Protein AF-A0A8S0YYH5-F1 (afdb_monomer_lite)

Organism: Arctia plantaginis (NCBI:txid874455)

Structure (mmCIF, N/CA/C/O backbone):
data_AF-A0A8S0YYH5-F1
#
_entry.id   AF-A0A8S0YYH5-F1
#
loop_
_atom_site.group_PDB
_atom_site.id
_atom_site.type_symbol
_atom_site.label_atom_id
_atom_site.label_alt_id
_atom_site.label_comp_id
_atom_site.label_asym_id
_atom_site.label_entity_id
_atom_site.label_seq_id
_atom_site.pdbx_PDB_ins_code
_atom_site.Cartn_x
_atom_site.Cartn_y
_atom_site.Cartn_z
_atom_site.occupancy
_atom_site.B_iso_or_equiv
_atom_site.auth_seq_id
_atom_site.auth_comp_id
_atom_site.auth_asym_id
_atom_site.auth_atom_id
_atom_site.pdbx_PDB_model_num
ATOM 1 N N . MET A 1 1 ? -6.885 -17.065 62.260 1.00 38.56 1 MET A N 1
ATOM 2 C CA . MET A 1 1 ? -7.965 -17.674 63.062 1.00 38.56 1 MET A CA 1
ATOM 3 C C . MET A 1 1 ? -7.821 -17.126 64.466 1.00 38.56 1 MET A C 1
ATOM 5 O O . MET A 1 1 ? -6.986 -17.616 65.209 1.00 38.56 1 MET A O 1
ATOM 9 N N . GLU A 1 2 ? -8.546 -16.057 64.780 1.00 39.44 2 GLU A N 1
ATOM 10 C CA . GLU A 1 2 ? -8.578 -15.464 66.120 1.00 39.44 2 GLU A CA 1
ATOM 11 C C . GLU A 1 2 ? -9.900 -15.850 66.781 1.00 39.44 2 GLU A C 1
ATOM 13 O O . GLU A 1 2 ? -10.981 -15.579 66.260 1.00 39.44 2 GLU A O 1
ATOM 18 N N . THR A 1 3 ? -9.795 -16.557 67.899 1.00 45.03 3 THR A N 1
ATOM 19 C CA . THR A 1 3 ? -10.898 -16.972 68.765 1.00 45.03 3 THR A CA 1
ATOM 20 C C . THR A 1 3 ? -11.178 -15.881 69.795 1.00 45.03 3 THR A C 1
ATOM 22 O O . THR A 1 3 ? -10.279 -15.509 70.546 1.00 45.03 3 THR A O 1
ATOM 25 N N . LEU A 1 4 ? -12.422 -15.396 69.858 1.00 51.66 4 LEU A N 1
ATOM 26 C CA . LEU A 1 4 ? -12.903 -14.498 70.915 1.00 51.66 4 LEU A CA 1
ATOM 27 C C . LEU A 1 4 ? -13.519 -15.292 72.085 1.00 51.66 4 LEU A C 1
ATOM 29 O O . LEU A 1 4 ? -14.101 -16.355 71.849 1.00 51.66 4 LEU A O 1
ATOM 33 N N . PRO A 1 5 ? -13.414 -14.789 73.331 1.00 54.00 5 PRO A N 1
ATOM 34 C CA . PRO A 1 5 ? -13.880 -15.485 74.523 1.00 54.00 5 PRO A CA 1
ATOM 35 C C . PRO A 1 5 ? -15.391 -15.339 74.726 1.00 54.00 5 PRO A C 1
ATOM 37 O O . PRO A 1 5 ? -16.004 -14.323 74.398 1.00 54.00 5 PRO A O 1
ATOM 40 N N . ASN A 1 6 ? -15.969 -16.391 75.297 1.00 46.59 6 ASN A N 1
ATOM 41 C CA . ASN A 1 6 ? -17.384 -16.551 75.576 1.00 46.59 6 ASN A CA 1
ATOM 42 C C . ASN A 1 6 ? -17.569 -16.570 77.098 1.00 46.59 6 ASN A C 1
ATOM 44 O O . ASN A 1 6 ? -17.271 -17.576 77.736 1.00 46.59 6 ASN A O 1
ATOM 48 N N . GLU A 1 7 ? -18.060 -15.476 77.672 1.00 48.50 7 GLU A N 1
ATOM 49 C CA . GLU A 1 7 ? -18.561 -15.446 79.045 1.00 48.50 7 GLU A CA 1
ATOM 50 C C . GLU A 1 7 ? -19.853 -14.632 79.092 1.00 48.50 7 GLU A C 1
ATOM 52 O O . GLU A 1 7 ? -19.871 -13.440 78.793 1.00 48.50 7 GLU A O 1
ATOM 57 N N . ASN A 1 8 ? -20.947 -15.289 79.478 1.00 44.09 8 ASN A N 1
ATOM 58 C CA . ASN A 1 8 ? -21.784 -14.795 80.566 1.00 44.09 8 ASN A CA 1
ATOM 59 C C . ASN A 1 8 ? -22.792 -15.861 80.997 1.00 44.09 8 ASN A C 1
ATOM 61 O O . ASN A 1 8 ? -23.693 -16.260 80.259 1.00 44.09 8 ASN A O 1
ATOM 65 N N . ALA A 1 9 ? -22.627 -16.293 82.243 1.00 48.34 9 ALA A N 1
ATOM 66 C CA . ALA A 1 9 ? -23.605 -17.049 82.995 1.00 48.34 9 ALA A CA 1
ATOM 67 C C . ALA A 1 9 ? -24.716 -16.119 83.507 1.00 48.34 9 ALA A C 1
ATOM 69 O O . ALA A 1 9 ? -24.452 -15.008 83.956 1.00 48.34 9 ALA A O 1
ATOM 70 N N . SER A 1 10 ? -25.958 -16.598 83.527 1.00 44.91 10 SER A N 1
ATOM 71 C CA . SER A 1 10 ? -26.892 -16.291 84.617 1.00 44.91 10 SER A CA 1
ATOM 72 C C . SER A 1 10 ? -28.056 -17.278 84.609 1.00 44.91 10 SER A C 1
ATOM 74 O O . SER A 1 10 ? -28.903 -17.313 83.720 1.00 44.91 10 SER A O 1
ATOM 76 N N . SER A 1 11 ? -28.076 -18.111 85.640 1.00 47.44 11 SER A N 1
ATOM 77 C CA . SER A 1 11 ? -29.257 -18.803 86.123 1.00 47.44 11 SER A CA 1
ATOM 78 C C . SER A 1 11 ? -30.086 -17.829 86.968 1.00 47.44 11 SER A C 1
ATOM 80 O O . SER A 1 11 ? -29.537 -17.065 87.757 1.00 47.44 11 SER A O 1
ATOM 82 N N . SER A 1 12 ? -31.414 -17.858 86.838 1.00 47.84 12 SER A N 1
ATOM 83 C CA . SER A 1 12 ? -32.332 -17.822 87.989 1.00 47.84 12 SER A CA 1
ATOM 84 C C . SER A 1 12 ? -33.811 -17.803 87.576 1.00 47.84 12 SER A C 1
ATOM 86 O O . SER A 1 12 ? -34.274 -16.989 86.788 1.00 47.84 12 SER A O 1
ATOM 88 N N . GLN A 1 13 ? -34.540 -18.716 88.220 1.00 45.22 13 GLN A N 1
ATOM 89 C CA . GLN A 1 13 ? -35.877 -18.541 88.791 1.00 45.22 13 GLN A CA 1
ATOM 90 C C . GLN A 1 13 ? -37.097 -18.374 87.865 1.00 45.22 13 GLN A C 1
ATOM 92 O O . GLN A 1 13 ? -37.507 -17.292 87.455 1.00 45.22 13 GLN A O 1
ATOM 97 N N . GLN A 1 14 ? -37.807 -19.501 87.733 1.00 52.72 14 GLN A N 1
ATOM 98 C CA . GLN A 1 14 ? -39.268 -19.565 87.653 1.00 52.72 14 GLN A CA 1
ATOM 99 C C . GLN A 1 14 ? -39.931 -18.637 88.683 1.00 52.72 14 GLN A C 1
ATOM 101 O O . GLN A 1 14 ? -39.682 -18.789 89.878 1.00 52.72 14 GLN A O 1
ATOM 106 N N . ARG A 1 15 ? -40.874 -17.788 88.245 1.00 42.62 15 ARG A N 1
ATOM 107 C CA . ARG A 1 15 ? -42.033 -17.353 89.049 1.00 42.62 15 ARG A CA 1
ATOM 108 C C . ARG A 1 15 ? -43.120 -16.702 88.179 1.00 42.62 15 ARG A C 1
ATOM 110 O O . ARG A 1 15 ? -42.857 -15.784 87.416 1.00 42.62 15 ARG A O 1
ATOM 117 N N . GLY A 1 16 ? -44.359 -17.171 88.357 1.00 46.53 16 GLY A N 1
ATOM 118 C CA . GLY A 1 16 ? -45.584 -16.379 88.185 1.00 46.53 16 GLY A CA 1
ATOM 119 C C . GLY A 1 16 ? -46.145 -16.194 86.770 1.00 46.53 16 GLY A C 1
ATOM 120 O O . GLY A 1 16 ? -46.007 -15.130 86.174 1.00 46.53 16 GLY A O 1
ATOM 121 N N . ARG A 1 17 ? -46.929 -17.165 86.273 1.00 42.75 17 ARG A N 1
ATOM 122 C CA . ARG A 1 17 ? -47.898 -16.930 85.183 1.00 42.75 17 ARG A CA 1
ATOM 123 C C . ARG A 1 17 ? -49.063 -16.077 85.704 1.00 42.75 17 ARG A C 1
ATOM 125 O O . ARG A 1 17 ? -50.103 -16.598 86.097 1.00 42.75 17 ARG A O 1
ATOM 132 N N . GLY A 1 18 ? -48.893 -14.758 85.700 1.00 49.81 18 GLY A N 1
ATOM 133 C CA . GLY A 1 18 ? -50.001 -13.819 85.866 1.00 49.81 18 GLY A CA 1
ATOM 134 C C . GLY A 1 18 ? -50.919 -13.874 84.643 1.00 49.81 18 GLY A C 1
ATOM 135 O O . GLY A 1 18 ? -50.475 -13.622 83.522 1.00 49.81 18 GLY A O 1
ATOM 136 N N . ARG A 1 19 ? -52.200 -14.211 84.847 1.00 52.28 19 ARG A N 1
ATOM 137 C CA . ARG A 1 19 ? -53.272 -14.077 83.845 1.00 52.28 19 ARG A CA 1
ATOM 138 C C . ARG A 1 19 ? -53.375 -12.603 83.432 1.00 52.28 19 ARG A C 1
ATOM 140 O O . ARG A 1 19 ? -54.079 -11.816 84.055 1.00 52.28 19 ARG A O 1
ATOM 147 N N . GLN A 1 20 ? -52.645 -12.214 82.391 1.00 55.72 20 GLN A N 1
ATOM 148 C CA . GLN A 1 20 ? -52.809 -10.906 81.770 1.00 55.72 20 GLN A CA 1
ATOM 149 C C . GLN A 1 20 ? -54.137 -10.879 81.009 1.00 55.72 20 GLN A C 1
ATOM 151 O O . GLN A 1 20 ? -54.412 -11.743 80.178 1.00 55.72 20 GLN A O 1
ATOM 156 N N . SER A 1 21 ? -54.960 -9.876 81.313 1.00 57.97 21 SER A N 1
ATOM 157 C CA . SER A 1 21 ? -56.214 -9.582 80.618 1.00 57.97 21 SER A CA 1
ATOM 158 C C . SER A 1 21 ? -56.014 -9.566 79.094 1.00 57.97 21 SER A C 1
ATOM 160 O O . SER A 1 21 ? -55.093 -8.916 78.585 1.00 57.97 21 SER A O 1
ATOM 162 N N . ARG A 1 22 ? -56.904 -10.265 78.369 1.00 59.06 22 ARG A N 1
ATOM 163 C CA . ARG A 1 22 ? -56.920 -10.388 76.896 1.00 59.06 22 ARG A CA 1
ATOM 164 C C . ARG A 1 22 ? -56.769 -9.032 76.189 1.00 59.06 22 ARG A C 1
ATOM 166 O O . ARG A 1 22 ? -56.076 -8.953 75.180 1.00 59.06 22 ARG A O 1
ATOM 173 N N . GLY A 1 23 ? -57.336 -7.958 76.747 1.00 64.81 23 GLY A N 1
ATOM 174 C CA . GLY A 1 23 ? -57.233 -6.607 76.181 1.00 64.81 23 GLY A CA 1
ATOM 175 C C . GLY A 1 23 ? -55.812 -6.028 76.216 1.00 64.81 23 GLY A C 1
ATOM 176 O O . GLY A 1 23 ? -55.368 -5.408 75.251 1.00 64.81 23 GLY A O 1
ATOM 177 N N . ARG A 1 24 ? -55.044 -6.302 77.279 1.00 58.59 24 ARG A N 1
ATOM 178 C CA . ARG A 1 24 ? -53.646 -5.850 77.400 1.00 58.59 24 ARG A CA 1
ATOM 179 C C . ARG A 1 24 ? -52.720 -6.608 76.451 1.00 58.59 24 ARG A C 1
ATOM 181 O O . ARG A 1 24 ? -51.818 -6.002 75.878 1.00 58.59 24 ARG A O 1
ATOM 188 N N . GLN A 1 25 ? -52.975 -7.901 76.239 1.00 61.09 25 GLN A N 1
ATOM 189 C CA . GLN A 1 25 ? -52.219 -8.707 75.277 1.00 61.09 25 GLN A CA 1
ATOM 190 C C . GLN A 1 25 ? -52.443 -8.238 73.836 1.00 61.09 25 GLN A C 1
ATOM 192 O O . GLN A 1 25 ? -51.477 -8.152 73.084 1.00 61.09 25 GLN A O 1
ATOM 197 N N . ILE A 1 26 ? -53.675 -7.882 73.456 1.00 65.44 26 ILE A N 1
ATOM 198 C CA . ILE A 1 26 ? -53.987 -7.378 72.107 1.00 65.44 26 ILE A CA 1
ATOM 199 C C . ILE A 1 26 ? -53.309 -6.025 71.859 1.00 65.44 26 ILE A C 1
ATOM 201 O O . ILE A 1 26 ? -52.654 -5.852 70.831 1.00 65.44 26 ILE A O 1
ATOM 205 N N . TYR A 1 27 ? -53.379 -5.100 72.822 1.00 68.00 27 TYR A N 1
ATOM 206 C CA . TYR A 1 27 ? -52.725 -3.792 72.708 1.00 68.00 27 TYR A CA 1
ATOM 207 C C . TYR A 1 27 ? -51.195 -3.911 72.607 1.00 68.00 27 TYR A C 1
ATOM 209 O O . TYR A 1 27 ? -50.560 -3.264 71.772 1.00 68.00 27 TYR A O 1
ATOM 217 N N . GLN A 1 28 ? -50.587 -4.795 73.406 1.00 65.50 28 GLN A N 1
ATOM 218 C CA . GLN A 1 28 ? -49.149 -5.062 73.327 1.00 65.50 28 GLN A CA 1
ATOM 219 C C . GLN A 1 28 ? -48.758 -5.741 72.008 1.00 65.50 28 GLN A C 1
ATOM 221 O O . GLN A 1 28 ? -47.745 -5.365 71.422 1.00 65.50 28 GLN A O 1
ATOM 226 N N . ARG A 1 29 ? -49.572 -6.671 71.484 1.00 64.19 29 ARG A N 1
ATOM 227 C CA . ARG A 1 29 ? -49.322 -7.302 70.176 1.00 64.19 29 ARG A CA 1
ATOM 228 C C . ARG A 1 29 ? -49.354 -6.278 69.045 1.00 64.19 29 ARG A C 1
ATOM 230 O O . ARG A 1 29 ? -48.414 -6.248 68.258 1.00 64.19 29 ARG A O 1
ATOM 237 N N . GLY A 1 30 ? -50.369 -5.409 69.026 1.00 67.56 30 GLY A N 1
ATOM 238 C CA . GLY A 1 30 ? -50.515 -4.338 68.036 1.00 67.56 30 GLY A CA 1
ATOM 239 C C . GLY A 1 30 ? -49.330 -3.369 68.034 1.00 67.56 30 GLY A C 1
ATOM 240 O O . GLY A 1 30 ? -48.773 -3.072 66.976 1.00 67.56 30 GLY A O 1
ATOM 241 N N . ARG A 1 31 ? -48.871 -2.959 69.224 1.00 68.56 31 ARG A N 1
ATOM 242 C CA . ARG A 1 31 ? -47.716 -2.061 69.395 1.00 68.56 31 ARG A CA 1
ATOM 243 C C . ARG A 1 31 ? -46.382 -2.704 68.996 1.00 68.56 31 ARG A C 1
ATOM 245 O O . ARG A 1 31 ? -45.504 -2.031 68.463 1.00 68.56 31 ARG A O 1
ATOM 252 N N . VAL A 1 32 ? -46.215 -4.006 69.231 1.00 66.81 32 VAL A N 1
ATOM 253 C CA . VAL A 1 32 ? -45.012 -4.744 68.807 1.00 66.81 32 VAL A CA 1
ATOM 254 C C . VAL A 1 32 ? -44.997 -4.942 67.289 1.00 66.81 32 VAL A C 1
ATOM 256 O O . VAL A 1 32 ? -43.937 -4.823 66.676 1.00 66.81 32 VAL A O 1
ATOM 259 N N . THR A 1 33 ? -46.148 -5.180 66.654 1.00 67.56 33 THR A N 1
ATOM 260 C CA . THR A 1 33 ? -46.234 -5.267 65.187 1.00 67.56 33 THR A CA 1
ATOM 261 C C . THR A 1 33 ? -45.978 -3.932 64.495 1.00 67.56 33 THR A C 1
ATOM 263 O O . THR A 1 33 ? -45.273 -3.913 63.487 1.00 67.56 33 THR A O 1
ATOM 266 N N . THR A 1 34 ? -46.468 -2.814 65.040 1.00 67.81 34 THR A N 1
ATOM 267 C CA . THR A 1 34 ? -46.157 -1.484 64.495 1.00 67.81 34 THR A CA 1
ATOM 268 C C . THR A 1 34 ? -44.690 -1.127 64.701 1.00 67.81 34 THR A C 1
ATOM 270 O O . THR A 1 34 ? -44.057 -0.709 63.738 1.00 67.81 34 THR A O 1
ATOM 273 N N . MET A 1 35 ? -44.099 -1.410 65.870 1.00 60.22 35 MET A N 1
ATOM 274 C CA . MET A 1 35 ? -42.654 -1.226 66.072 1.00 60.22 35 MET A CA 1
ATOM 275 C C . MET A 1 35 ? -41.793 -2.095 65.150 1.00 60.22 35 MET A C 1
ATOM 277 O O . MET A 1 35 ? -40.737 -1.645 64.724 1.00 60.22 35 MET A O 1
ATOM 281 N N . ARG A 1 36 ? -42.205 -3.331 64.831 1.00 63.34 36 ARG A N 1
ATOM 282 C CA . ARG A 1 36 ? -41.479 -4.178 63.867 1.00 63.34 36 ARG A CA 1
ATOM 283 C C . ARG A 1 36 ? -41.570 -3.645 62.441 1.00 63.34 36 ARG A C 1
ATOM 285 O O . ARG A 1 36 ? -40.598 -3.769 61.709 1.00 63.34 36 ARG A O 1
ATOM 292 N N . ARG A 1 37 ? -42.701 -3.050 62.051 1.00 69.31 37 ARG A N 1
ATOM 293 C CA . ARG A 1 37 ? -42.838 -2.410 60.736 1.00 69.31 37 ARG A CA 1
ATOM 294 C C . ARG A 1 37 ? -42.014 -1.134 60.636 1.00 69.31 37 ARG A C 1
ATOM 296 O O . ARG A 1 37 ? -41.304 -0.985 59.654 1.00 69.31 37 ARG A O 1
ATOM 303 N N . THR A 1 38 ? -42.059 -0.262 61.641 1.00 70.88 38 THR A N 1
ATOM 304 C CA . THR A 1 38 ? -41.303 0.999 61.607 1.00 70.88 38 THR A CA 1
ATOM 305 C C . THR A 1 38 ? -39.805 0.754 61.741 1.00 70.88 38 THR A C 1
ATOM 307 O O . THR A 1 38 ? -39.056 1.133 60.854 1.00 70.88 38 THR A O 1
ATOM 310 N N . LYS A 1 39 ? -39.362 -0.014 62.748 1.00 70.38 39 LYS A N 1
ATOM 311 C CA . LYS A 1 39 ? -37.935 -0.356 62.891 1.00 70.38 39 LYS A CA 1
ATOM 312 C C . LYS A 1 39 ? -37.418 -1.237 61.756 1.00 70.38 39 LYS A C 1
ATOM 314 O O . LYS A 1 39 ? -36.239 -1.173 61.437 1.00 70.38 39 LYS A O 1
ATOM 319 N N . GLY A 1 40 ? -38.275 -2.074 61.169 1.00 71.00 40 GLY A N 1
ATOM 320 C CA . GLY A 1 40 ? -37.937 -2.866 59.989 1.00 71.00 40 GLY A CA 1
ATOM 321 C C . GLY A 1 40 ? -37.760 -1.995 58.749 1.00 71.00 40 GLY A C 1
ATOM 322 O O . GLY A 1 40 ? -36.805 -2.204 58.012 1.00 71.00 40 GLY A O 1
ATOM 323 N N . ALA A 1 41 ? -38.625 -0.998 58.550 1.00 71.62 41 ALA A N 1
ATOM 324 C CA . ALA A 1 41 ? -38.492 -0.027 57.468 1.00 71.62 41 ALA A CA 1
ATOM 325 C C . ALA A 1 41 ? -37.228 0.828 57.633 1.00 71.62 41 ALA A C 1
ATOM 327 O O . ALA A 1 41 ? -36.462 0.941 56.684 1.00 71.62 41 ALA A O 1
ATOM 328 N N . ASP A 1 42 ? -36.951 1.321 58.843 1.00 76.69 42 ASP A N 1
ATOM 329 C CA . ASP A 1 42 ? -35.737 2.095 59.130 1.00 76.69 42 ASP A CA 1
ATOM 330 C C . ASP A 1 42 ? -34.474 1.245 58.923 1.00 76.69 42 ASP A C 1
ATOM 332 O O . ASP A 1 42 ? -33.511 1.681 58.298 1.00 76.69 42 ASP A O 1
ATOM 336 N N . ALA A 1 43 ? -34.485 -0.010 59.387 1.00 72.12 43 ALA A N 1
ATOM 337 C CA . ALA A 1 43 ? -33.375 -0.933 59.177 1.00 72.12 43 ALA A CA 1
ATOM 338 C C . ALA A 1 43 ? -33.180 -1.283 57.694 1.00 72.12 43 ALA A C 1
ATOM 340 O O . ALA A 1 43 ? -32.042 -1.409 57.250 1.00 72.12 43 ALA A O 1
ATOM 341 N N . MET A 1 44 ? -34.264 -1.423 56.924 1.00 70.31 44 MET A N 1
ATOM 342 C CA . MET A 1 44 ? -34.193 -1.654 55.480 1.00 70.31 44 MET A CA 1
ATOM 343 C C . MET A 1 44 ? -33.699 -0.419 54.727 1.00 70.31 44 MET A C 1
ATOM 345 O O . M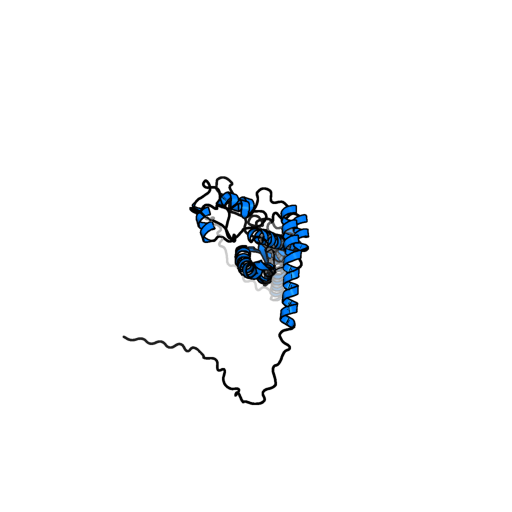ET A 1 44 ? -32.891 -0.581 53.822 1.00 70.31 44 MET A O 1
ATOM 349 N N . ALA A 1 45 ? -34.100 0.790 55.125 1.00 77.38 45 ALA A N 1
ATOM 350 C CA . ALA A 1 45 ? -33.588 2.032 54.551 1.00 77.38 45 ALA A CA 1
ATOM 351 C C . ALA A 1 45 ? -32.081 2.180 54.812 1.00 77.38 45 ALA A C 1
ATOM 353 O O . ALA A 1 45 ? -31.315 2.42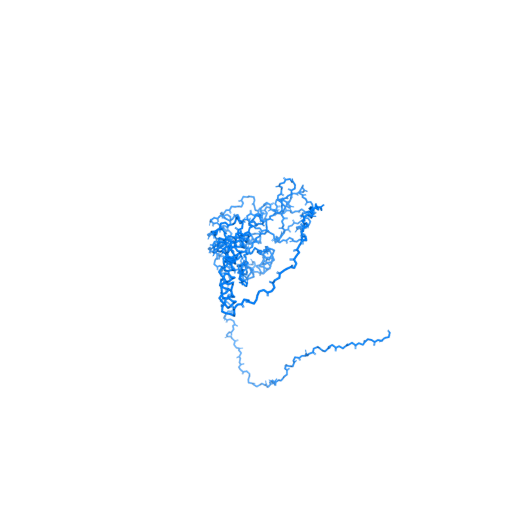9 53.889 1.00 77.38 45 ALA A O 1
ATOM 354 N N . ILE A 1 46 ? -31.629 1.907 56.042 1.00 80.31 46 ILE A N 1
ATOM 355 C CA . ILE A 1 46 ? -30.199 1.903 56.392 1.00 80.31 46 ILE A CA 1
ATOM 356 C C . ILE A 1 46 ? -29.435 0.817 55.617 1.00 80.31 46 ILE A C 1
ATOM 358 O O . ILE A 1 46 ? -28.293 1.030 55.212 1.00 80.31 46 ILE A O 1
ATOM 362 N N . LEU A 1 47 ? -30.036 -0.361 55.411 1.00 74.56 47 LEU A N 1
ATOM 363 C CA . LEU A 1 47 ? -29.420 -1.440 54.638 1.00 74.56 47 LEU A CA 1
ATOM 364 C C . LEU A 1 47 ? -29.321 -1.077 53.152 1.00 74.56 47 LEU A C 1
ATOM 366 O O . LEU A 1 47 ? -28.285 -1.328 52.546 1.00 74.56 47 LEU A O 1
ATOM 370 N N . GLN A 1 48 ? -30.366 -0.481 52.579 1.00 74.81 48 GLN A N 1
ATOM 371 C CA . GLN A 1 48 ? -30.373 0.008 51.200 1.00 74.81 48 GLN A CA 1
ATOM 372 C C . GLN A 1 48 ? -29.329 1.103 51.000 1.00 74.81 48 GLN A C 1
ATOM 374 O O . GLN A 1 48 ? -28.575 1.029 50.035 1.00 74.81 48 GLN A O 1
ATOM 379 N N . GLU A 1 49 ? -29.210 2.039 51.943 1.00 79.62 49 GLU A N 1
ATOM 380 C CA . GLU A 1 49 ? -28.189 3.085 51.904 1.00 79.62 49 GLU A CA 1
ATOM 381 C C . GLU A 1 49 ? -26.782 2.483 51.987 1.00 79.62 49 GLU A C 1
ATOM 383 O O . GLU A 1 49 ? -25.932 2.797 51.165 1.00 79.62 49 GLU A O 1
ATOM 388 N N . LYS A 1 50 ? -26.550 1.508 52.877 1.00 78.12 50 LYS A N 1
ATOM 389 C CA . LYS A 1 50 ? -25.271 0.778 52.947 1.00 78.12 50 LYS A CA 1
ATOM 390 C C . LYS A 1 50 ? -24.975 -0.060 51.708 1.00 78.12 50 LYS A C 1
ATOM 392 O O . LYS A 1 50 ? -23.810 -0.240 51.369 1.00 78.12 50 LYS A O 1
ATOM 397 N N . ILE A 1 51 ? -25.990 -0.633 51.062 1.00 73.69 51 ILE A N 1
ATOM 398 C CA . ILE A 1 51 ? -25.829 -1.363 49.799 1.00 73.69 51 ILE A CA 1
ATOM 399 C C . ILE A 1 51 ? -25.478 -0.377 48.683 1.00 73.69 51 ILE A C 1
ATOM 401 O O . ILE A 1 51 ? -24.584 -0.673 47.897 1.00 73.69 51 ILE A O 1
ATOM 405 N N . ARG A 1 52 ? -26.120 0.796 48.640 1.00 68.69 52 ARG A N 1
ATOM 406 C CA . ARG A 1 52 ? -25.805 1.868 47.690 1.00 68.69 52 ARG A CA 1
ATOM 407 C C . ARG A 1 52 ? -24.382 2.381 47.914 1.00 68.69 52 ARG A C 1
ATOM 409 O O . ARG A 1 52 ? -23.584 2.374 46.989 1.00 68.69 52 ARG A O 1
ATOM 416 N N . GLU A 1 53 ? -24.020 2.689 49.151 1.00 71.25 53 GLU A N 1
ATOM 417 C CA . GLU A 1 53 ? -22.675 3.119 49.531 1.00 71.25 53 GLU A CA 1
ATOM 418 C C . GLU A 1 53 ? -21.620 2.057 49.182 1.00 71.25 53 GLU A C 1
ATOM 420 O O . GLU A 1 53 ? -20.574 2.394 48.642 1.00 71.25 53 GLU A O 1
ATOM 425 N N . LYS A 1 54 ? -21.911 0.761 49.388 1.00 71.69 54 LYS A N 1
ATOM 426 C CA . LYS A 1 54 ? -20.995 -0.343 49.044 1.00 71.69 54 LYS A CA 1
ATOM 427 C C . LYS A 1 54 ? -20.920 -0.680 47.555 1.00 71.69 54 LYS A C 1
ATOM 429 O O . LYS A 1 54 ? -19.865 -1.122 47.109 1.00 71.69 54 LYS A O 1
ATOM 434 N N . MET A 1 55 ? -22.004 -0.519 46.797 1.00 59.53 55 MET A N 1
ATOM 435 C CA . MET A 1 55 ? -21.986 -0.715 45.342 1.00 59.53 55 MET A CA 1
ATOM 436 C C . MET A 1 55 ? -21.314 0.452 44.611 1.00 59.53 55 MET A C 1
ATOM 438 O O . MET A 1 55 ? -20.802 0.251 43.514 1.00 59.53 55 MET A O 1
ATOM 442 N N . TYR A 1 56 ? -21.263 1.634 45.232 1.00 57.06 56 TYR A N 1
ATOM 443 C CA . TYR A 1 56 ? -20.713 2.860 44.650 1.00 57.06 56 TYR A CA 1
ATOM 444 C C . TYR A 1 56 ? -19.565 3.457 45.484 1.00 57.06 56 TYR A C 1
ATOM 446 O O . TYR A 1 56 ? -19.414 4.676 45.559 1.00 57.06 56 TYR A O 1
ATOM 454 N N . VAL A 1 57 ? -18.718 2.622 46.103 1.00 49.56 57 VAL A N 1
ATOM 455 C CA . VAL A 1 57 ? -17.509 3.117 46.785 1.00 49.56 57 VAL A CA 1
ATOM 456 C C . VAL A 1 57 ? -16.542 3.678 45.739 1.00 49.56 57 VAL A C 1
ATOM 458 O O . VAL A 1 57 ? -15.847 2.931 45.054 1.00 49.56 57 VAL A O 1
ATOM 461 N N . GLY A 1 58 ? -16.480 5.006 45.636 1.00 53.41 58 GLY A N 1
ATOM 462 C CA . GLY A 1 58 ? -15.410 5.722 44.936 1.00 53.41 58 GLY A CA 1
ATOM 463 C C . GLY A 1 58 ? -15.632 6.031 43.453 1.00 53.41 58 GLY A C 1
ATOM 464 O O . GLY A 1 58 ? -14.714 6.539 42.817 1.00 53.41 58 GLY A O 1
ATOM 465 N N . SER A 1 59 ? -16.814 5.781 42.888 1.00 51.62 59 SER A N 1
ATOM 466 C CA . SER A 1 59 ? -17.169 6.285 41.553 1.00 51.62 59 SER A CA 1
ATOM 467 C C . SER A 1 59 ? -18.161 7.434 41.697 1.00 51.62 59 SER A C 1
ATOM 469 O O . SER A 1 59 ? -19.308 7.191 42.073 1.00 51.62 59 SER A O 1
ATOM 471 N N . ASN A 1 60 ? -17.728 8.666 41.407 1.00 69.50 60 ASN A N 1
ATOM 472 C CA . ASN A 1 60 ? -18.623 9.815 41.222 1.00 69.50 60 ASN A CA 1
ATOM 473 C C . ASN A 1 60 ? -19.824 9.383 40.361 1.00 69.50 60 ASN A C 1
ATOM 475 O O . ASN A 1 60 ? -19.626 8.703 39.357 1.00 69.50 60 ASN A O 1
ATOM 479 N N . GLU A 1 61 ? -21.057 9.756 40.715 1.00 60.03 61 GLU A N 1
ATOM 480 C CA . GLU A 1 61 ? -22.245 9.437 39.897 1.00 60.03 61 GLU A CA 1
ATOM 481 C C . GLU A 1 61 ? -22.086 9.953 38.455 1.00 60.03 61 GLU A C 1
ATOM 483 O O . GLU A 1 61 ? -22.467 9.263 37.511 1.00 60.03 61 GLU A O 1
ATOM 488 N N . GLU A 1 62 ? -21.419 11.098 38.270 1.00 60.59 62 GLU A N 1
ATOM 489 C CA . GLU A 1 62 ? -20.996 11.596 36.955 1.00 60.59 62 GLU A CA 1
ATOM 490 C C . GLU A 1 62 ? -19.998 10.667 36.256 1.00 60.59 62 GLU A C 1
ATOM 492 O O . GLU A 1 62 ? -20.103 10.471 35.053 1.00 60.59 62 GLU A O 1
ATOM 497 N N . ASP A 1 63 ? -19.070 10.041 36.979 1.00 62.59 63 ASP A N 1
ATOM 498 C CA . ASP A 1 63 ? -18.085 9.100 36.430 1.00 62.59 63 ASP A CA 1
ATOM 499 C C . ASP A 1 63 ? -18.740 7.746 36.088 1.00 62.59 63 ASP A C 1
ATOM 501 O O . ASP A 1 63 ? -18.401 7.107 35.097 1.00 62.59 63 ASP A O 1
ATOM 505 N N . ALA A 1 64 ? -19.757 7.328 36.848 1.00 60.34 64 ALA A N 1
ATOM 506 C CA . ALA A 1 64 ? -20.567 6.148 36.548 1.00 60.34 64 ALA A CA 1
ATOM 507 C C . ALA A 1 64 ? -21.494 6.368 35.338 1.00 60.34 64 ALA A C 1
ATOM 509 O O . ALA A 1 64 ? -21.597 5.489 34.481 1.00 60.34 64 ALA A O 1
ATOM 510 N N . LEU A 1 65 ? -22.119 7.546 35.224 1.00 57.91 65 LEU A N 1
ATOM 511 C CA . LEU A 1 65 ? -22.881 7.964 34.041 1.00 57.91 65 LEU A CA 1
ATOM 512 C C . LEU A 1 65 ? -21.974 8.193 32.827 1.00 57.91 65 LEU A C 1
ATOM 514 O O . LEU A 1 65 ? -22.370 7.861 31.714 1.00 57.91 65 LEU A O 1
ATOM 518 N N . SER A 1 66 ? -20.745 8.674 33.026 1.00 57.53 66 SER A N 1
ATOM 519 C CA . SER A 1 66 ? -19.716 8.759 31.982 1.00 57.53 66 SER A CA 1
ATOM 520 C C . SER A 1 66 ? -19.286 7.371 31.512 1.00 57.53 66 SER A C 1
ATOM 522 O O . SER A 1 66 ? -19.174 7.145 30.317 1.00 57.53 66 SER A O 1
ATOM 524 N N . ARG A 1 67 ? -19.147 6.393 32.414 1.00 58.25 67 ARG A N 1
ATOM 525 C CA . ARG A 1 67 ? -18.854 4.991 32.055 1.00 58.25 67 ARG A CA 1
ATOM 526 C C . ARG A 1 67 ? -20.032 4.281 31.379 1.00 58.25 67 ARG A C 1
ATOM 528 O O . ARG A 1 67 ? -19.817 3.441 30.508 1.00 58.25 67 ARG A O 1
ATOM 535 N N . LEU A 1 68 ? -21.270 4.605 31.757 1.00 51.06 68 LEU A N 1
ATOM 536 C CA . LEU A 1 68 ? -22.491 4.099 31.113 1.00 51.06 68 LEU A CA 1
ATOM 537 C C . LEU A 1 68 ? -22.734 4.747 29.743 1.00 51.06 68 LEU A C 1
ATOM 539 O O . LEU A 1 68 ? -23.113 4.054 28.801 1.00 51.06 68 LEU A O 1
ATOM 543 N N . SER A 1 69 ? -22.462 6.045 29.595 1.00 52.03 69 SER A N 1
ATOM 544 C CA . SER A 1 69 ? -22.496 6.719 28.293 1.00 52.03 69 SER A CA 1
ATOM 545 C C . SER A 1 69 ? -21.337 6.259 27.401 1.00 52.03 69 SER A C 1
ATOM 547 O O . SER A 1 69 ? -21.552 5.987 26.223 1.00 52.03 69 SER A O 1
ATOM 549 N N . GLU A 1 70 ? -20.150 5.996 27.962 1.00 52.09 70 GLU A N 1
ATOM 550 C CA . GLU A 1 70 ? -19.057 5.288 27.284 1.00 52.09 70 GLU A CA 1
ATOM 551 C C . GLU A 1 70 ? -19.452 3.864 26.859 1.00 52.09 70 GLU A C 1
ATOM 553 O O . GLU A 1 70 ? -18.975 3.386 25.829 1.00 52.09 70 GLU A O 1
ATOM 558 N N . GLN A 1 71 ? -20.327 3.173 27.598 1.00 50.56 71 GLN A N 1
ATOM 559 C CA . GLN A 1 71 ? -20.877 1.875 27.183 1.00 50.56 71 GLN A CA 1
ATOM 560 C C . GLN A 1 71 ? -21.899 1.989 26.041 1.00 50.56 71 GLN A C 1
ATOM 562 O O . GLN A 1 71 ? -22.047 1.022 25.296 1.00 50.56 71 GLN A O 1
ATOM 567 N N . GLN A 1 72 ? -22.550 3.144 25.863 1.00 48.84 72 GLN A N 1
ATOM 568 C CA . GLN A 1 72 ? -23.466 3.423 24.746 1.00 48.84 72 GLN A CA 1
ATOM 569 C C . GLN A 1 72 ? -22.776 4.001 23.500 1.00 48.84 72 GLN A C 1
ATOM 571 O O . GLN A 1 72 ? -23.405 4.119 22.448 1.00 48.84 72 GLN A O 1
ATOM 576 N N . THR A 1 73 ? -21.483 4.331 23.568 1.00 56.19 73 THR A N 1
ATOM 577 C CA . THR A 1 73 ? -20.726 4.721 22.372 1.00 56.19 73 THR A CA 1
ATOM 578 C C . THR A 1 73 ? -20.430 3.496 21.506 1.00 56.19 73 THR A C 1
ATOM 580 O O . THR A 1 73 ? -19.783 2.549 21.955 1.00 56.19 73 THR A O 1
ATOM 583 N N . LEU A 1 74 ? -20.913 3.511 20.256 1.00 59.09 74 LEU A N 1
ATOM 584 C CA . LEU A 1 74 ? -20.552 2.550 19.206 1.00 59.09 74 LEU A CA 1
ATOM 585 C C . LEU A 1 74 ? -19.048 2.261 19.274 1.00 59.09 74 LEU A C 1
ATOM 587 O O . LEU A 1 74 ? -18.227 3.149 19.041 1.00 59.09 74 LEU A O 1
ATOM 591 N N . LYS A 1 75 ? -18.671 1.028 19.625 1.00 68.00 75 LYS A N 1
ATOM 592 C CA . LYS A 1 75 ? -17.257 0.670 19.780 1.00 68.00 75 LYS A CA 1
ATOM 593 C C . LYS A 1 75 ? -16.633 0.524 18.397 1.00 68.00 75 LYS A C 1
ATOM 595 O O . LYS A 1 75 ? -16.989 -0.388 17.648 1.00 68.00 75 LYS A O 1
ATOM 600 N N . ALA A 1 76 ? -15.695 1.410 18.074 1.00 78.06 76 ALA A N 1
ATOM 601 C CA . ALA A 1 76 ? -14.857 1.276 16.892 1.00 78.06 76 ALA A CA 1
ATOM 602 C C . ALA A 1 76 ? -13.778 0.208 17.141 1.00 78.06 76 ALA A C 1
ATOM 604 O O . ALA A 1 76 ? -12.929 0.363 18.019 1.00 78.06 76 ALA A O 1
ATOM 605 N N . ILE A 1 77 ? -13.829 -0.882 16.379 1.00 83.44 77 ILE A N 1
ATOM 606 C CA . ILE A 1 77 ? -12.850 -1.970 16.367 1.00 83.44 77 ILE A CA 1
ATOM 607 C C . ILE A 1 77 ? -12.036 -1.848 15.087 1.00 83.44 77 ILE A C 1
ATOM 609 O O . ILE A 1 77 ? -12.585 -1.681 14.002 1.00 83.44 77 ILE A O 1
ATOM 613 N N . THR A 1 78 ? -10.719 -1.936 15.185 1.00 84.44 78 THR A N 1
ATOM 614 C CA . THR A 1 78 ? -9.850 -1.843 14.014 1.00 84.44 78 THR A CA 1
ATOM 615 C C . THR A 1 78 ? -9.742 -3.196 13.322 1.00 84.44 78 THR A C 1
ATOM 617 O O . THR A 1 78 ? -9.521 -4.227 13.955 1.00 84.44 78 THR A O 1
ATOM 620 N N . LEU A 1 79 ? -9.919 -3.201 12.003 1.00 85.94 79 LEU A N 1
ATOM 621 C CA . LEU A 1 79 ? -9.789 -4.384 11.164 1.00 85.94 79 LEU A CA 1
ATOM 622 C C . LEU A 1 79 ? -8.557 -4.226 10.279 1.00 85.94 79 LEU A C 1
ATOM 624 O O . LEU A 1 79 ? -8.486 -3.310 9.458 1.00 85.94 79 LEU A O 1
ATOM 628 N N . SER A 1 80 ? -7.573 -5.107 10.464 1.00 86.88 80 SER A N 1
ATOM 629 C CA . SER A 1 80 ? -6.347 -5.062 9.670 1.00 86.88 80 SER A CA 1
ATOM 630 C C . SER A 1 80 ? -6.656 -5.393 8.216 1.00 86.88 80 SER A C 1
ATOM 632 O O . SER A 1 80 ? -7.217 -6.448 7.925 1.00 86.88 80 SER A O 1
ATOM 634 N N . ILE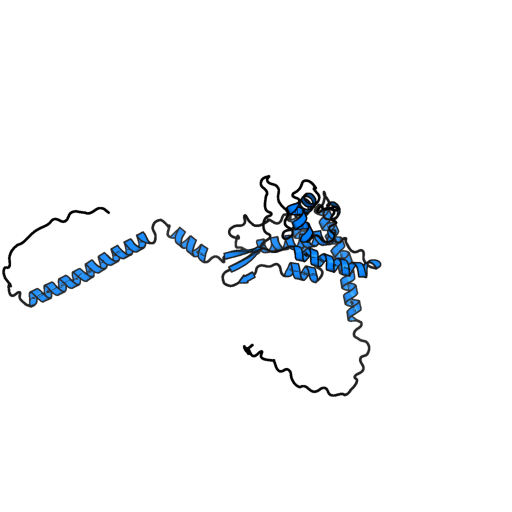 A 1 81 ? -6.234 -4.526 7.304 1.00 91.62 81 ILE A N 1
ATOM 635 C CA . ILE A 1 81 ? -6.272 -4.797 5.867 1.00 91.62 81 ILE A CA 1
ATOM 636 C C . ILE A 1 81 ? -4.877 -5.140 5.347 1.00 91.62 81 ILE A C 1
ATOM 638 O O . ILE A 1 81 ? -3.871 -4.825 5.982 1.00 91.62 81 ILE A O 1
ATOM 642 N N . THR A 1 82 ? -4.821 -5.768 4.173 1.00 91.69 82 THR A N 1
ATOM 643 C CA . THR A 1 82 ? -3.574 -6.029 3.451 1.00 91.69 82 THR A CA 1
ATOM 644 C C . THR A 1 82 ? -3.532 -5.254 2.141 1.00 91.69 82 THR A C 1
ATOM 646 O O . THR A 1 82 ? -4.545 -5.125 1.455 1.00 91.69 82 THR A O 1
ATOM 649 N N . THR A 1 83 ? -2.352 -4.768 1.758 1.00 91.44 83 THR A N 1
ATOM 650 C CA . THR A 1 83 ? -2.155 -4.049 0.490 1.00 91.44 83 THR A CA 1
ATOM 651 C C . THR A 1 83 ? -1.691 -4.949 -0.658 1.00 91.44 83 THR A C 1
ATOM 653 O O . THR A 1 83 ? -1.592 -4.491 -1.797 1.00 91.44 83 THR A O 1
ATOM 656 N N . ARG A 1 84 ? -1.504 -6.258 -0.412 1.00 92.44 84 ARG A N 1
ATOM 657 C CA . ARG A 1 84 ? -1.066 -7.240 -1.426 1.00 92.44 84 ARG A CA 1
ATOM 658 C C . ARG A 1 84 ? -1.981 -7.300 -2.651 1.00 92.44 84 ARG A C 1
ATOM 660 O O . ARG A 1 84 ? -1.497 -7.461 -3.770 1.00 92.44 84 ARG A O 1
ATOM 667 N N . GLY A 1 85 ? -3.291 -7.132 -2.449 1.00 91.06 85 GLY A N 1
ATOM 668 C CA . GLY A 1 85 ? -4.275 -7.154 -3.535 1.00 91.06 85 GLY A CA 1
ATOM 669 C C . GLY A 1 85 ? -4.019 -6.087 -4.603 1.00 91.06 85 GLY A C 1
ATOM 670 O O . GLY A 1 85 ? -4.222 -6.352 -5.785 1.00 91.06 85 GLY A O 1
ATOM 671 N N . ILE A 1 86 ? -3.498 -4.917 -4.213 1.00 93.50 86 ILE A N 1
ATOM 672 C CA . ILE A 1 86 ? -3.141 -3.848 -5.156 1.00 93.50 86 ILE A CA 1
ATOM 673 C C . ILE A 1 86 ? -2.039 -4.325 -6.105 1.00 93.50 86 ILE A C 1
ATOM 675 O O . ILE A 1 86 ? -2.185 -4.198 -7.319 1.00 93.50 86 ILE A O 1
ATOM 679 N N . GLY A 1 87 ? -0.980 -4.934 -5.564 1.00 92.19 87 GLY A N 1
ATOM 680 C CA . GLY A 1 87 ? 0.121 -5.498 -6.345 1.00 92.19 87 GLY A CA 1
ATOM 681 C C . GLY A 1 87 ? -0.342 -6.536 -7.364 1.00 92.19 87 GLY A C 1
ATOM 682 O O . GLY A 1 87 ? -0.013 -6.440 -8.546 1.00 92.19 87 GLY A O 1
ATOM 683 N N . PHE A 1 88 ? -1.183 -7.477 -6.925 1.00 91.12 88 PHE A N 1
ATOM 684 C CA . PHE A 1 88 ? -1.767 -8.490 -7.805 1.00 91.12 88 PHE A CA 1
ATOM 685 C C . PHE A 1 88 ? -2.620 -7.871 -8.922 1.00 91.12 88 PHE A C 1
ATOM 687 O O . PHE A 1 88 ? -2.464 -8.217 -10.094 1.00 91.12 88 PHE A O 1
ATOM 694 N N . GLY A 1 89 ? -3.482 -6.909 -8.576 1.00 89.50 89 GLY A N 1
ATOM 695 C CA . GLY A 1 89 ? -4.307 -6.204 -9.554 1.00 89.50 89 GLY A CA 1
ATOM 696 C C . GLY A 1 89 ? -3.474 -5.462 -10.603 1.00 89.50 89 GLY A C 1
ATOM 697 O O . GLY A 1 89 ? -3.854 -5.427 -11.770 1.00 89.50 89 GLY A O 1
ATOM 698 N N . ILE A 1 90 ? -2.309 -4.926 -10.229 1.00 90.88 90 ILE A N 1
ATOM 699 C CA . ILE A 1 90 ? -1.402 -4.261 -11.173 1.00 90.88 90 ILE A CA 1
ATOM 700 C C . ILE A 1 90 ? -0.717 -5.252 -12.089 1.00 90.88 90 ILE A C 1
ATOM 702 O O . ILE A 1 90 ? -0.663 -4.981 -13.279 1.00 90.88 90 ILE A O 1
ATOM 706 N N . CYS A 1 91 ? -0.236 -6.391 -11.586 1.00 89.50 91 CYS A N 1
ATOM 707 C CA . CYS A 1 91 ? 0.323 -7.430 -12.453 1.00 89.50 91 CYS A CA 1
ATOM 708 C C . CYS A 1 91 ? -0.678 -7.817 -13.550 1.00 89.50 91 CYS A C 1
ATOM 710 O O . CYS A 1 91 ? -0.320 -7.866 -14.726 1.00 89.50 91 CYS A O 1
ATOM 712 N N . HIS A 1 92 ? -1.946 -8.001 -13.175 1.00 87.12 92 HIS A N 1
ATOM 713 C CA . HIS A 1 92 ? -3.017 -8.291 -14.121 1.00 87.12 92 HIS A CA 1
ATOM 714 C C . HIS A 1 92 ? -3.254 -7.143 -15.119 1.00 87.12 92 HIS A C 1
ATOM 716 O O . HIS A 1 92 ? -3.296 -7.374 -16.326 1.00 87.12 92 HIS A O 1
ATOM 722 N N . LEU A 1 93 ? -3.345 -5.895 -14.645 1.00 86.00 93 LEU A N 1
ATOM 723 C CA . LEU A 1 93 ? -3.520 -4.729 -15.518 1.00 86.00 93 LEU A CA 1
ATOM 724 C C . LEU A 1 93 ? -2.341 -4.515 -16.464 1.00 86.00 93 LEU A C 1
ATOM 726 O O . LEU A 1 93 ? -2.553 -4.197 -17.630 1.00 86.00 93 LEU A O 1
ATOM 730 N N . THR A 1 94 ? -1.110 -4.678 -15.987 1.00 86.44 94 THR A N 1
ATOM 731 C CA . THR A 1 94 ? 0.099 -4.572 -16.804 1.00 86.44 94 THR A CA 1
ATOM 732 C C . THR A 1 94 ? 0.098 -5.640 -17.887 1.00 86.44 94 THR A C 1
ATOM 734 O O . THR A 1 94 ? 0.342 -5.300 -19.039 1.00 86.44 94 THR A O 1
ATOM 737 N N . PHE A 1 95 ? -0.242 -6.887 -17.552 1.00 86.00 95 PHE A N 1
ATOM 738 C CA . PHE A 1 95 ? -0.354 -7.968 -18.530 1.00 86.00 95 PHE A CA 1
ATOM 739 C C . PHE A 1 95 ? -1.356 -7.630 -19.641 1.00 86.00 95 PHE A C 1
ATOM 741 O O . PHE A 1 95 ? -0.997 -7.673 -20.814 1.00 86.00 95 PHE A O 1
ATOM 748 N N . ILE A 1 96 ? -2.567 -7.194 -19.274 1.00 82.62 96 ILE A N 1
ATOM 749 C CA . ILE A 1 96 ? -3.581 -6.757 -20.245 1.00 82.62 96 ILE A CA 1
ATOM 750 C C . ILE A 1 96 ? -3.065 -5.575 -21.070 1.00 82.62 96 ILE A C 1
ATOM 752 O O . ILE A 1 96 ? -3.222 -5.548 -22.283 1.00 82.62 96 ILE A O 1
ATOM 756 N N . SER A 1 97 ? -2.428 -4.594 -20.431 1.00 80.38 97 SER A N 1
ATOM 757 C CA . SER A 1 97 ? -1.974 -3.374 -21.104 1.00 80.38 97 SER A CA 1
ATOM 758 C C . SER A 1 97 ? -0.842 -3.634 -22.103 1.00 80.38 97 SER A C 1
ATOM 760 O O . SER A 1 97 ? -0.781 -2.963 -23.130 1.00 80.38 97 SER A O 1
ATOM 762 N N . ILE A 1 98 ? 0.036 -4.610 -21.839 1.00 81.12 98 ILE A N 1
ATOM 763 C CA . ILE A 1 98 ? 1.096 -5.024 -22.773 1.00 81.12 98 ILE A CA 1
ATOM 764 C C . ILE A 1 98 ? 0.491 -5.532 -24.088 1.00 81.12 98 ILE A C 1
ATOM 766 O O . ILE A 1 98 ? 1.025 -5.236 -25.157 1.00 81.12 98 ILE A O 1
ATOM 770 N N . SER A 1 99 ? -0.661 -6.204 -24.044 1.00 78.75 99 SER A N 1
ATOM 771 C CA . SER A 1 99 ? -1.374 -6.642 -25.251 1.00 78.75 99 SER A CA 1
ATOM 772 C C . SER A 1 99 ? -1.834 -5.482 -26.148 1.00 78.75 99 SER A C 1
ATOM 774 O O . SER A 1 99 ? -2.108 -5.707 -27.320 1.00 78.75 99 SER A O 1
ATOM 776 N N . TYR A 1 100 ? -1.868 -4.245 -25.636 1.00 71.62 100 TYR A N 1
ATOM 777 C CA . TYR A 1 100 ? -2.283 -3.039 -26.366 1.00 71.62 100 TYR A CA 1
ATOM 778 C C . TYR A 1 100 ? -1.143 -2.023 -26.579 1.00 71.62 100 TYR A C 1
ATOM 780 O O . TYR A 1 100 ? -1.395 -0.872 -26.949 1.00 71.62 100 TYR A O 1
ATOM 788 N N . HIS A 1 101 ? 0.114 -2.418 -26.335 1.00 68.12 101 HIS A N 1
ATOM 789 C CA . HIS A 1 101 ? 1.261 -1.499 -26.295 1.00 68.12 101 HIS A CA 1
ATOM 790 C C . HIS A 1 101 ? 1.550 -0.772 -27.620 1.00 68.12 101 HIS A C 1
ATOM 792 O O . HIS A 1 101 ? 2.152 0.300 -27.594 1.00 68.12 101 HIS A O 1
ATOM 798 N N . GLU A 1 102 ? 1.106 -1.312 -28.759 1.00 70.19 102 GLU A N 1
ATOM 799 C CA . GLU A 1 102 ? 1.307 -0.696 -30.078 1.00 70.19 102 GLU A CA 1
ATOM 800 C C . GLU A 1 102 ? 0.532 0.623 -30.234 1.00 70.19 102 GLU A C 1
ATOM 802 O O . GLU A 1 102 ? 0.974 1.523 -30.943 1.00 70.19 102 GLU A O 1
ATOM 807 N N . ASN A 1 103 ? -0.584 0.783 -29.511 1.00 68.50 103 ASN A N 1
ATOM 808 C CA . ASN A 1 103 ? -1.486 1.930 -29.658 1.00 68.50 103 ASN A CA 1
ATOM 809 C C . ASN A 1 103 ? -1.461 2.889 -28.462 1.00 68.50 103 ASN A C 1
ATOM 811 O O . ASN A 1 103 ? -1.918 4.030 -28.561 1.00 68.50 103 ASN A O 1
ATOM 815 N N . ILE A 1 104 ? -0.946 2.446 -27.310 1.00 68.44 104 ILE A N 1
ATOM 816 C CA . ILE A 1 104 ? -1.027 3.199 -26.058 1.00 68.44 104 ILE A CA 1
ATOM 817 C C . ILE A 1 104 ? 0.322 3.199 -25.363 1.00 68.44 104 ILE A C 1
ATOM 819 O O . ILE A 1 104 ? 0.908 2.162 -25.060 1.00 68.44 104 ILE A O 1
ATOM 823 N N . ARG A 1 105 ? 0.768 4.394 -24.972 1.00 72.75 105 ARG A N 1
ATOM 824 C CA . ARG A 1 105 ? 1.870 4.523 -24.023 1.00 72.75 105 ARG A CA 1
ATOM 825 C C . ARG A 1 105 ? 1.390 4.128 -22.626 1.00 72.75 105 ARG A C 1
ATOM 827 O O . ARG A 1 105 ? 0.869 4.967 -21.890 1.00 72.75 105 ARG A O 1
ATOM 834 N N . VAL A 1 106 ? 1.588 2.863 -22.276 1.00 76.06 106 VAL A N 1
ATOM 835 C CA . VAL A 1 106 ? 1.279 2.313 -20.953 1.00 76.06 106 VAL A CA 1
ATOM 836 C C . VAL A 1 106 ? 2.270 2.878 -19.920 1.00 76.06 106 VAL A C 1
ATOM 838 O O . VAL A 1 106 ? 3.482 2.852 -20.158 1.00 76.06 106 VAL A O 1
ATOM 841 N N . PRO A 1 107 ? 1.807 3.426 -18.779 1.00 83.25 107 PRO A N 1
ATOM 842 C CA . PRO A 1 107 ? 2.694 3.783 -17.675 1.00 83.25 107 PRO A CA 1
ATOM 843 C C . PRO A 1 107 ? 3.455 2.554 -17.162 1.00 83.25 107 PRO A C 1
ATOM 845 O O . PRO A 1 107 ? 2.954 1.435 -17.230 1.00 83.25 107 PRO A O 1
ATOM 848 N N . SER A 1 108 ? 4.648 2.742 -16.591 1.00 88.69 108 SER A N 1
ATOM 849 C CA . SER A 1 108 ? 5.356 1.606 -15.991 1.00 88.69 108 SER A CA 1
ATOM 850 C C . SER A 1 108 ? 4.536 0.988 -14.854 1.00 88.69 108 SER A C 1
ATOM 852 O O . SER A 1 108 ? 3.803 1.687 -14.144 1.00 88.69 108 SER A O 1
ATOM 854 N N . MET A 1 109 ? 4.684 -0.321 -14.640 1.00 91.69 109 MET A N 1
ATOM 855 C CA . MET A 1 109 ? 3.987 -1.022 -13.554 1.00 91.69 109 MET A CA 1
ATOM 856 C C . MET A 1 109 ? 4.273 -0.401 -12.180 1.00 91.69 109 MET A C 1
ATOM 858 O O . MET A 1 109 ? 3.366 -0.271 -11.363 1.00 91.69 109 MET A O 1
ATOM 862 N N . TYR A 1 110 ? 5.496 0.094 -11.959 1.00 93.62 110 TYR A N 1
ATOM 863 C CA . TYR A 1 110 ? 5.868 0.800 -10.732 1.00 93.62 110 TYR A CA 1
ATOM 864 C C . TYR A 1 110 ? 5.130 2.135 -10.575 1.00 93.62 110 TYR A C 1
ATOM 866 O O . TYR A 1 110 ? 4.717 2.487 -9.473 1.00 93.62 110 TYR A O 1
ATOM 874 N N . ALA A 1 111 ? 4.931 2.884 -11.666 1.00 90.56 111 ALA A N 1
ATOM 875 C CA . ALA A 1 111 ? 4.163 4.126 -11.625 1.00 90.56 111 ALA A CA 1
ATOM 876 C C . ALA A 1 111 ? 2.693 3.861 -11.278 1.00 90.56 111 ALA A C 1
ATOM 878 O O . ALA A 1 111 ? 2.149 4.533 -10.403 1.00 90.56 111 ALA A O 1
ATOM 879 N N . MET A 1 112 ? 2.083 2.845 -11.899 1.00 90.44 112 MET A N 1
ATOM 880 C CA . MET A 1 112 ? 0.722 2.414 -11.559 1.00 90.44 112 MET A CA 1
ATOM 881 C C . MET A 1 112 ? 0.624 1.958 -10.101 1.00 90.44 112 MET A C 1
ATOM 883 O O . MET A 1 112 ? -0.310 2.341 -9.400 1.00 90.44 112 MET A O 1
ATOM 887 N N . TYR A 1 113 ? 1.624 1.221 -9.609 1.00 93.88 113 TYR A N 1
ATOM 888 C CA . TYR A 1 113 ? 1.685 0.796 -8.212 1.00 93.88 113 TYR A CA 1
ATOM 889 C C . TYR A 1 113 ? 1.686 1.954 -7.229 1.00 93.88 113 TYR A C 1
ATOM 891 O O . TYR A 1 113 ? 0.867 1.978 -6.313 1.00 93.88 113 TYR A O 1
ATOM 899 N N . ARG A 1 114 ? 2.535 2.957 -7.457 1.00 92.75 114 ARG A N 1
ATOM 900 C CA . ARG A 1 114 ? 2.588 4.150 -6.606 1.00 92.75 114 ARG A CA 1
ATOM 901 C C . ARG A 1 114 ? 1.266 4.915 -6.612 1.00 92.75 114 ARG A C 1
ATOM 903 O O . ARG A 1 114 ? 0.792 5.303 -5.549 1.00 92.75 114 ARG A O 1
ATOM 910 N N . VAL A 1 115 ? 0.648 5.086 -7.782 1.00 90.44 115 VAL A N 1
ATOM 911 C CA . VAL A 1 115 ? -0.656 5.754 -7.912 1.00 90.44 115 VAL A CA 1
ATOM 912 C C . VAL A 1 115 ? -1.733 5.017 -7.116 1.00 90.44 115 VAL A C 1
ATOM 914 O O . VAL A 1 115 ? -2.417 5.636 -6.305 1.00 90.44 115 VAL A O 1
ATOM 917 N N . PHE A 1 116 ? -1.868 3.701 -7.286 1.00 92.38 116 PHE A N 1
ATOM 918 C CA . PHE A 1 116 ? -2.928 2.946 -6.615 1.00 92.38 116 PHE A CA 1
ATOM 919 C C . PHE A 1 116 ? -2.696 2.764 -5.115 1.00 92.38 116 PHE A C 1
ATOM 921 O O . PHE A 1 116 ? -3.666 2.769 -4.359 1.00 92.38 116 PHE A O 1
ATOM 928 N N . LEU A 1 117 ? -1.441 2.679 -4.663 1.00 93.44 117 LEU A N 1
ATOM 929 C CA . LEU A 1 117 ? -1.131 2.792 -3.238 1.00 93.44 117 LEU A CA 1
ATOM 930 C C . LEU A 1 117 ? -1.556 4.158 -2.690 1.00 93.44 117 LEU A C 1
ATOM 932 O O . LEU A 1 117 ? -2.169 4.208 -1.629 1.00 93.44 117 LEU A O 1
ATOM 936 N N . GLY A 1 118 ? -1.295 5.244 -3.423 1.00 91.44 118 GLY A N 1
ATOM 937 C CA . GLY A 1 118 ? -1.729 6.589 -3.042 1.00 91.44 118 GLY A CA 1
ATOM 938 C C . GLY A 1 118 ? -3.251 6.724 -2.949 1.00 91.44 118 GLY A C 1
ATOM 939 O O . GLY A 1 118 ? -3.750 7.293 -1.984 1.00 91.44 118 GLY A O 1
ATOM 940 N N . LEU A 1 119 ? -3.997 6.147 -3.898 1.00 91.69 119 LEU A N 1
ATOM 941 C CA . LEU A 1 119 ? -5.466 6.118 -3.860 1.00 91.69 119 LEU A CA 1
ATOM 942 C C . LEU A 1 119 ? -6.004 5.329 -2.662 1.00 91.69 119 LEU A C 1
ATOM 944 O O . LEU A 1 119 ? -6.936 5.780 -1.999 1.00 91.69 119 LEU A O 1
ATOM 948 N N . LEU A 1 120 ? -5.417 4.165 -2.367 1.00 92.81 120 LEU A N 1
ATOM 949 C CA . LEU A 1 120 ? -5.787 3.373 -1.195 1.00 92.81 120 LEU A CA 1
ATOM 950 C C . LEU A 1 120 ? -5.514 4.147 0.100 1.00 92.81 120 LEU A C 1
ATOM 952 O O . LEU A 1 120 ? -6.367 4.199 0.982 1.00 92.81 120 LEU A O 1
ATOM 956 N N . GLU A 1 121 ? -4.333 4.750 0.209 1.00 92.12 121 GLU A N 1
ATOM 957 C CA . GLU A 1 121 ? -3.915 5.488 1.397 1.00 92.12 121 GLU A CA 1
ATOM 958 C C . GLU A 1 121 ? -4.791 6.733 1.617 1.00 92.12 121 GLU A C 1
ATOM 960 O O . GLU A 1 121 ? -5.244 6.981 2.734 1.00 92.12 121 GLU A O 1
ATOM 965 N N . ALA A 1 122 ? -5.137 7.446 0.541 1.00 90.50 122 ALA A N 1
ATOM 966 C CA . ALA A 1 122 ? -6.089 8.551 0.582 1.00 90.50 122 ALA A CA 1
ATOM 967 C C . ALA A 1 122 ? -7.492 8.103 1.008 1.00 90.50 122 ALA A C 1
ATOM 969 O O . ALA A 1 122 ? -8.153 8.779 1.798 1.00 90.50 122 ALA A O 1
ATOM 970 N N . LYS A 1 123 ? -7.939 6.938 0.528 1.00 90.94 123 LYS A N 1
ATOM 971 C CA . LYS A 1 123 ? -9.225 6.374 0.931 1.00 90.94 123 LYS A CA 1
ATOM 972 C C . LYS A 1 123 ? -9.257 6.030 2.420 1.00 90.94 123 LYS A C 1
ATOM 974 O O . LYS A 1 123 ? -10.233 6.360 3.091 1.00 90.94 123 LYS A O 1
ATOM 979 N N . LEU A 1 124 ? -8.202 5.409 2.946 1.00 90.75 124 LEU A N 1
ATOM 980 C CA . LEU A 1 124 ? -8.091 5.116 4.378 1.00 90.75 124 LEU A CA 1
ATOM 981 C C . LEU A 1 124 ? -8.204 6.382 5.226 1.00 90.75 124 LEU A C 1
ATOM 983 O O . LEU A 1 124 ? -8.877 6.366 6.253 1.00 90.75 124 LEU A O 1
ATOM 987 N N . GLU A 1 125 ? -7.593 7.476 4.780 1.00 88.81 125 GLU A N 1
ATOM 988 C CA . GLU A 1 125 ? -7.659 8.747 5.493 1.00 88.81 125 GLU A CA 1
ATOM 989 C C . GLU A 1 125 ? -9.049 9.396 5.401 1.00 88.81 125 GLU A C 1
ATOM 991 O O . GLU A 1 125 ? -9.566 9.876 6.407 1.00 88.81 125 GLU A O 1
ATOM 996 N N . SER A 1 126 ? -9.720 9.317 4.244 1.00 87.62 126 SER A N 1
ATOM 997 C CA . SER A 1 126 ? -11.105 9.801 4.107 1.00 87.62 126 SER A CA 1
ATOM 998 C C . SER A 1 126 ? -12.085 9.069 5.033 1.00 87.62 126 SER A C 1
ATOM 1000 O O . SER A 1 126 ? -12.908 9.704 5.683 1.00 87.62 126 SER A O 1
ATOM 1002 N N . ILE A 1 127 ? -11.932 7.747 5.191 1.00 87.06 127 ILE A N 1
ATOM 1003 C CA . ILE A 1 127 ? -12.784 6.941 6.080 1.00 87.06 127 ILE A CA 1
ATOM 1004 C C . ILE A 1 127 ? -12.641 7.392 7.537 1.00 87.06 127 ILE A C 1
ATOM 1006 O O . ILE A 1 127 ? -13.621 7.384 8.279 1.00 87.06 127 ILE A O 1
ATOM 1010 N N . LYS A 1 128 ? -11.433 7.782 7.960 1.00 82.50 128 LYS A N 1
ATOM 1011 C CA . LYS A 1 128 ? -11.215 8.297 9.316 1.00 82.50 128 LYS A CA 1
ATOM 1012 C C . LYS A 1 128 ? -11.888 9.647 9.530 1.00 82.50 128 LYS A C 1
ATOM 1014 O O . LYS A 1 128 ? -12.430 9.862 10.606 1.00 82.50 128 LYS A O 1
ATOM 1019 N N . ALA A 1 129 ? -11.854 10.530 8.531 1.00 81.56 129 ALA A N 1
ATOM 1020 C CA . ALA A 1 129 ? -12.492 11.842 8.615 1.00 81.56 129 ALA A CA 1
ATOM 1021 C C . ALA A 1 129 ? -14.024 11.738 8.737 1.00 81.56 129 ALA A C 1
ATOM 1023 O O . ALA A 1 129 ? -14.637 12.533 9.446 1.00 81.56 129 ALA A O 1
ATOM 1024 N N . ASP A 1 130 ? -14.625 10.728 8.103 1.00 81.75 130 ASP A N 1
ATOM 1025 C CA . ASP A 1 130 ? -16.074 10.497 8.118 1.00 81.75 130 ASP A CA 1
ATOM 1026 C C . ASP A 1 130 ? -16.585 9.828 9.410 1.00 81.75 130 ASP A C 1
ATOM 1028 O O . ASP A 1 130 ? -17.796 9.749 9.640 1.00 81.75 130 ASP A O 1
ATOM 1032 N N . LEU A 1 131 ? -15.690 9.314 10.262 1.00 76.31 131 LEU A N 1
ATOM 1033 C CA . LEU A 1 131 ? -16.055 8.590 11.477 1.00 76.31 131 LEU A CA 1
ATOM 1034 C C . LEU A 1 131 ? -15.878 9.478 12.722 1.00 76.31 131 LEU A C 1
ATOM 1036 O O . LEU A 1 131 ? -14.749 9.765 13.114 1.00 76.31 131 LEU A O 1
ATOM 1040 N N . PRO A 1 132 ? -16.966 9.842 13.433 1.00 63.22 132 PRO A N 1
ATOM 1041 C CA . PRO A 1 132 ? -16.888 10.675 14.638 1.00 63.22 132 PRO A CA 1
ATOM 1042 C C . PRO A 1 132 ? -16.301 9.936 15.854 1.00 63.22 132 PRO A C 1
ATOM 1044 O O . PRO A 1 132 ? -16.117 10.530 16.915 1.00 63.22 132 PRO A O 1
ATOM 1047 N N . VAL A 1 133 ? -16.039 8.630 15.730 1.00 65.12 133 VAL A N 1
ATOM 1048 C CA . VAL A 1 133 ? -15.566 7.774 16.820 1.00 65.12 133 VAL A CA 1
ATOM 1049 C C . VAL A 1 133 ? -14.066 7.559 16.680 1.00 65.12 133 VAL A C 1
ATOM 1051 O O . VAL A 1 133 ? -13.610 6.872 15.765 1.00 65.12 133 VAL A O 1
ATOM 1054 N N . VAL A 1 134 ? -13.302 8.097 17.630 1.00 62.84 134 VAL A N 1
ATOM 1055 C CA . VAL A 1 134 ? -11.870 7.815 17.756 1.00 62.84 134 VAL A CA 1
ATOM 1056 C C . VAL A 1 134 ? -11.699 6.339 18.140 1.00 62.84 134 VAL A C 1
ATOM 1058 O O . VAL A 1 134 ? -12.212 5.926 19.187 1.00 62.84 134 VAL A O 1
ATOM 1061 N N . PRO A 1 135 ? -11.001 5.515 17.336 1.00 63.84 135 PRO A N 1
ATOM 1062 C CA . PRO A 1 135 ? -10.711 4.139 17.716 1.00 63.84 135 PRO A CA 1
ATOM 1063 C C . PRO A 1 135 ? -9.954 4.110 19.046 1.00 63.84 135 PRO A C 1
ATOM 1065 O O . PRO A 1 135 ? -8.973 4.831 19.224 1.00 63.84 135 PRO A O 1
ATOM 1068 N N . ARG A 1 136 ? -10.380 3.267 19.989 1.00 61.09 136 ARG A N 1
ATOM 1069 C CA . ARG A 1 136 ? -9.580 2.996 21.192 1.00 61.09 136 ARG A CA 1
ATOM 1070 C C . ARG A 1 136 ? -8.337 2.200 20.754 1.00 61.09 136 ARG A C 1
ATOM 1072 O O . ARG A 1 136 ? -8.474 1.291 19.941 1.00 61.09 136 ARG A O 1
ATOM 1079 N N . LEU A 1 137 ? -7.155 2.513 21.299 1.00 63.47 137 LEU A N 1
ATOM 1080 C CA . LEU A 1 137 ? -5.874 1.822 21.026 1.00 63.47 137 LEU A CA 1
ATOM 1081 C C . LEU A 1 137 ? -5.308 2.032 19.601 1.00 63.47 137 LEU A C 1
ATOM 1083 O O . LEU A 1 137 ? -5.054 1.083 18.859 1.00 63.47 137 LEU A O 1
ATOM 1087 N N . THR A 1 138 ? -5.062 3.286 19.215 1.00 68.44 138 THR A N 1
ATOM 1088 C CA . THR A 1 138 ? -4.461 3.638 17.911 1.00 68.44 138 THR A CA 1
ATOM 1089 C C . THR A 1 138 ? -2.956 3.370 17.804 1.00 68.44 138 THR A C 1
ATOM 1091 O O . THR A 1 138 ? -2.407 3.464 16.709 1.00 68.44 138 THR A O 1
ATOM 1094 N N . GLU A 1 139 ? -2.283 2.991 18.894 1.00 74.19 139 GLU A N 1
ATOM 1095 C CA . GLU A 1 139 ? -0.825 2.771 18.947 1.00 74.19 139 GLU A CA 1
ATOM 1096 C C . GLU A 1 139 ? -0.334 1.672 17.987 1.00 74.19 139 GLU A C 1
ATOM 1098 O O . GLU A 1 139 ? 0.800 1.697 17.510 1.00 74.19 139 GLU A O 1
ATOM 1103 N N . HIS A 1 140 ? -1.200 0.710 17.659 1.00 77.75 140 HIS A N 1
ATOM 1104 C CA . HIS A 1 140 ? -0.887 -0.396 16.749 1.00 77.75 140 HIS A CA 1
ATOM 1105 C C . HIS A 1 140 ? -1.243 -0.104 15.286 1.00 77.75 140 HIS A C 1
ATOM 1107 O O . HIS A 1 140 ? -1.145 -0.993 14.436 1.00 77.75 140 HIS A O 1
ATOM 1113 N N . ILE A 1 141 ? -1.678 1.119 14.977 1.00 80.69 141 ILE A N 1
ATOM 1114 C CA . ILE A 1 141 ? -2.135 1.513 13.646 1.00 80.69 141 ILE A CA 1
ATOM 1115 C C . ILE A 1 141 ? -1.093 2.407 12.994 1.00 80.69 141 ILE A C 1
ATOM 1117 O O . ILE A 1 141 ? -0.612 3.383 13.564 1.00 80.69 141 ILE A O 1
ATOM 1121 N N . LYS A 1 142 ? -0.777 2.092 11.744 1.00 82.31 142 LYS A N 1
ATOM 1122 C CA . LYS A 1 142 ? 0.055 2.927 10.894 1.00 82.31 142 LYS A CA 1
ATOM 1123 C C . LYS A 1 142 ? -0.741 4.154 10.462 1.00 82.31 142 LYS A C 1
ATOM 1125 O O . LYS A 1 142 ? -1.808 4.021 9.859 1.00 82.31 142 LYS A O 1
ATOM 1130 N N . GLN A 1 143 ? -0.226 5.344 10.759 1.00 80.19 143 GLN A N 1
ATOM 1131 C CA . GLN A 1 143 ? -0.810 6.571 10.229 1.00 80.19 143 GLN A CA 1
ATOM 1132 C C . GLN A 1 143 ? -0.404 6.730 8.756 1.00 80.19 143 GLN A C 1
ATOM 1134 O O . GLN A 1 143 ? 0.789 6.649 8.453 1.00 80.19 143 GLN A O 1
ATOM 1139 N N . PRO A 1 144 ? -1.372 6.919 7.844 1.00 79.69 144 PRO A N 1
ATOM 1140 C CA . PRO A 1 144 ? -1.134 7.393 6.492 1.00 79.69 144 PRO A CA 1
ATOM 1141 C C . PRO A 1 144 ? -0.197 8.599 6.494 1.00 79.69 144 PRO A C 1
ATOM 1143 O O . PRO A 1 144 ? -0.424 9.568 7.213 1.00 79.69 144 PRO A O 1
ATOM 1146 N N . GLY A 1 145 ? 0.853 8.553 5.681 1.00 79.88 145 GLY A N 1
ATOM 1147 C CA . GLY A 1 145 ? 1.769 9.680 5.479 1.00 79.88 145 GLY A CA 1
ATOM 1148 C C . GLY A 1 145 ? 1.313 10.583 4.335 1.00 79.88 145 GLY A C 1
ATOM 1149 O O . GLY A 1 145 ? 2.143 11.118 3.604 1.00 79.88 145 GLY A O 1
ATOM 1150 N N . VAL A 1 146 ? 0.001 10.670 4.116 1.00 78.12 146 VAL A N 1
ATOM 1151 C CA . VAL A 1 146 ? -0.599 11.337 2.961 1.00 78.12 146 VAL A CA 1
ATOM 1152 C C . VAL A 1 146 ? -0.731 12.820 3.271 1.00 78.12 146 VAL A C 1
ATOM 1154 O O . VAL A 1 146 ? -1.391 13.205 4.232 1.00 78.12 146 VAL A O 1
ATOM 1157 N N . THR A 1 147 ? -0.109 13.671 2.458 1.00 82.44 147 THR A N 1
ATOM 1158 C CA . THR A 1 147 ? -0.280 15.123 2.591 1.00 82.44 147 THR A CA 1
ATOM 1159 C C . THR A 1 147 ? -1.671 15.553 2.110 1.00 82.44 147 THR A C 1
ATOM 1161 O O . THR A 1 147 ? -2.315 14.861 1.319 1.00 82.44 147 THR A O 1
ATOM 1164 N N . SER A 1 148 ? -2.143 16.730 2.530 1.00 81.75 148 SER A N 1
ATOM 1165 C CA . SER A 1 148 ? -3.403 17.308 2.026 1.00 81.75 148 SER A CA 1
ATOM 1166 C C . SER A 1 148 ? -3.440 17.391 0.498 1.00 81.75 148 SER A C 1
ATOM 1168 O O . SER A 1 148 ? -4.474 17.152 -0.127 1.00 81.75 148 SER A O 1
ATOM 1170 N N . ASP A 1 149 ? -2.293 17.677 -0.113 1.00 80.69 149 ASP A N 1
ATOM 1171 C CA . ASP A 1 149 ? -2.163 17.770 -1.561 1.00 80.69 149 ASP A CA 1
ATOM 1172 C C . ASP A 1 149 ? -2.262 16.389 -2.217 1.00 80.69 149 ASP A C 1
ATOM 1174 O O . ASP A 1 149 ? -2.883 16.259 -3.272 1.00 80.69 149 ASP A O 1
ATOM 1178 N N . MET A 1 150 ? -1.708 15.341 -1.588 1.00 76.69 150 MET A N 1
ATOM 1179 C CA . MET A 1 150 ? -1.879 13.952 -2.038 1.00 76.69 150 MET A CA 1
ATOM 1180 C C . MET A 1 150 ? -3.344 13.533 -1.979 1.00 76.69 150 MET A C 1
ATOM 1182 O O . MET A 1 150 ? -3.823 12.907 -2.920 1.00 76.69 150 MET A O 1
ATOM 1186 N N . LEU A 1 151 ? -4.061 13.898 -0.911 1.00 80.19 151 LEU A N 1
ATOM 1187 C CA . LEU A 1 151 ? -5.495 13.626 -0.788 1.00 80.19 151 LEU A CA 1
ATOM 1188 C C . LEU A 1 151 ? -6.277 14.299 -1.913 1.00 80.19 151 LEU A C 1
ATOM 1190 O O . LEU A 1 151 ? -7.045 13.633 -2.603 1.00 80.19 151 LEU A O 1
ATOM 1194 N N . ARG A 1 152 ? -6.039 15.593 -2.154 1.00 82.50 152 ARG A N 1
ATOM 1195 C CA . ARG A 1 152 ? -6.701 16.338 -3.234 1.00 82.50 152 ARG A CA 1
ATOM 1196 C C . ARG A 1 152 ? -6.376 15.753 -4.612 1.00 82.50 152 ARG A C 1
ATOM 1198 O O . ARG A 1 152 ? -7.257 15.647 -5.460 1.00 82.50 152 ARG A O 1
ATOM 1205 N N . ALA A 1 153 ? -5.126 15.350 -4.832 1.00 81.06 153 ALA A N 1
ATOM 1206 C CA . ALA A 1 153 ? -4.691 14.696 -6.063 1.00 81.06 153 ALA A CA 1
ATOM 1207 C C . ALA A 1 153 ? -5.336 13.316 -6.256 1.00 81.06 153 ALA A C 1
ATOM 1209 O O . ALA A 1 153 ? -5.722 12.961 -7.362 1.00 81.06 153 ALA A O 1
ATOM 1210 N N . ALA A 1 154 ? -5.472 12.535 -5.187 1.00 79.81 154 ALA A N 1
ATOM 1211 C CA . ALA A 1 154 ? -6.149 11.247 -5.223 1.00 79.81 154 ALA A CA 1
ATOM 1212 C C . ALA A 1 154 ? -7.652 11.408 -5.500 1.00 79.81 154 ALA A C 1
ATOM 1214 O O . ALA A 1 154 ? -8.214 10.667 -6.300 1.00 79.81 154 ALA A O 1
ATOM 1215 N N . GLN A 1 155 ? -8.289 12.409 -4.888 1.00 79.00 155 GLN A N 1
ATOM 1216 C CA . GLN A 1 155 ? -9.707 12.728 -5.082 1.00 79.00 155 GLN A CA 1
ATOM 1217 C C . GLN A 1 155 ? -10.036 13.207 -6.502 1.00 79.00 155 GLN A C 1
ATOM 1219 O O . GLN A 1 155 ? -11.176 13.063 -6.936 1.00 79.00 155 GLN A O 1
ATOM 1224 N N . SER A 1 156 ? -9.068 13.754 -7.245 1.00 80.50 156 SER A N 1
ATOM 1225 C CA . SER A 1 156 ? -9.283 14.149 -8.644 1.00 80.50 156 SER A CA 1
ATOM 1226 C C . SER A 1 156 ? -9.272 12.966 -9.621 1.00 80.50 156 SER A C 1
ATOM 1228 O O . SER A 1 156 ? -9.620 13.132 -10.792 1.00 80.50 156 SER A O 1
ATOM 1230 N N . VAL A 1 157 ? -8.918 11.760 -9.161 1.00 81.00 157 VAL A N 1
ATOM 1231 C CA . VAL A 1 157 ? -8.969 10.545 -9.978 1.00 81.00 157 VAL A CA 1
ATOM 1232 C C . VAL A 1 157 ? -10.396 10.028 -10.057 1.00 81.00 157 VAL A C 1
ATOM 1234 O O . VAL A 1 157 ? -10.890 9.360 -9.154 1.00 81.00 157 VAL A O 1
ATOM 1237 N N . THR A 1 158 ? -11.054 10.300 -11.179 1.00 75.88 158 THR A N 1
ATOM 1238 C CA . THR A 1 158 ? -12.445 9.887 -11.416 1.00 75.88 158 THR A CA 1
ATOM 1239 C C . THR A 1 158 ? -12.571 8.488 -12.015 1.00 75.88 158 THR A C 1
ATOM 1241 O O . THR A 1 158 ? -13.620 7.860 -11.889 1.00 75.88 158 THR A O 1
ATOM 1244 N N . ILE A 1 159 ? -11.514 7.977 -12.657 1.00 78.75 159 ILE A N 1
ATOM 1245 C CA . ILE A 1 159 ? -11.530 6.681 -13.345 1.00 78.75 159 ILE A CA 1
ATOM 1246 C C . ILE A 1 159 ? -10.376 5.813 -12.854 1.00 78.75 159 ILE A C 1
ATOM 1248 O O . ILE A 1 159 ? -9.202 6.167 -12.958 1.00 78.75 159 ILE A O 1
ATOM 1252 N N . VAL A 1 160 ? -10.737 4.634 -12.353 1.00 84.69 160 VAL A N 1
ATOM 1253 C CA . VAL A 1 160 ? -9.821 3.585 -11.904 1.00 84.69 160 VAL A CA 1
ATOM 1254 C C . VAL A 1 160 ? -10.223 2.288 -12.612 1.00 84.69 160 VAL A C 1
ATOM 1256 O O . VAL A 1 160 ? -11.420 1.986 -12.644 1.00 84.69 160 VAL A O 1
ATOM 1259 N N . PRO A 1 161 ? -9.278 1.506 -13.167 1.00 84.12 161 PRO A N 1
ATOM 1260 C CA . PRO A 1 161 ? -9.600 0.241 -13.815 1.00 84.12 161 PRO A CA 1
ATOM 1261 C C . PRO A 1 161 ? -10.325 -0.715 -12.875 1.00 84.12 161 PRO A C 1
ATOM 1263 O O . PRO A 1 161 ? -9.996 -0.802 -11.690 1.00 84.12 161 PRO A O 1
ATOM 1266 N N . GLU A 1 162 ? -11.274 -1.468 -13.424 1.00 84.00 162 GLU A N 1
ATOM 1267 C CA . GLU A 1 162 ? -12.231 -2.263 -12.654 1.00 84.00 162 GLU A CA 1
ATOM 1268 C C . GLU A 1 162 ? -11.606 -3.174 -11.580 1.00 84.00 162 GLU A C 1
ATOM 1270 O O . GLU A 1 162 ? -12.080 -3.124 -10.442 1.00 84.00 162 GLU A O 1
ATOM 1275 N N . PRO A 1 163 ? -10.527 -3.944 -11.845 1.00 84.56 163 PRO A N 1
ATOM 1276 C CA . PRO A 1 163 ? -9.935 -4.815 -10.827 1.00 84.56 163 PRO A CA 1
ATOM 1277 C C . PRO A 1 163 ? -9.442 -4.040 -9.599 1.00 84.56 163 PRO A C 1
ATOM 1279 O O . PRO A 1 163 ? -9.690 -4.436 -8.463 1.00 84.56 163 PRO A O 1
ATOM 1282 N N . ILE A 1 164 ? -8.796 -2.893 -9.821 1.00 88.88 164 ILE A N 1
ATOM 1283 C CA . ILE A 1 164 ? -8.275 -2.046 -8.743 1.00 88.88 164 ILE A CA 1
ATOM 1284 C C . ILE A 1 164 ? -9.403 -1.264 -8.080 1.00 88.88 164 ILE A C 1
ATOM 1286 O O . ILE A 1 164 ? -9.443 -1.164 -6.855 1.00 88.88 164 ILE A O 1
ATOM 1290 N N . ARG A 1 165 ? -10.353 -0.761 -8.873 1.00 89.62 165 ARG A N 1
ATOM 1291 C CA . ARG A 1 165 ? -11.531 -0.048 -8.380 1.00 89.62 165 ARG A CA 1
ATOM 1292 C C . ARG A 1 165 ? -12.316 -0.915 -7.407 1.00 89.62 165 ARG A C 1
ATOM 1294 O O . ARG A 1 165 ? -12.681 -0.423 -6.349 1.00 89.62 165 ARG A O 1
ATOM 1301 N N . ARG A 1 166 ? -12.527 -2.200 -7.714 1.00 89.19 166 ARG A N 1
ATOM 1302 C CA . ARG A 1 166 ? -13.198 -3.154 -6.814 1.00 89.19 166 ARG A CA 1
ATOM 1303 C C . ARG A 1 166 ? -12.449 -3.328 -5.498 1.00 89.19 166 ARG A C 1
ATOM 1305 O O . ARG A 1 166 ? -13.0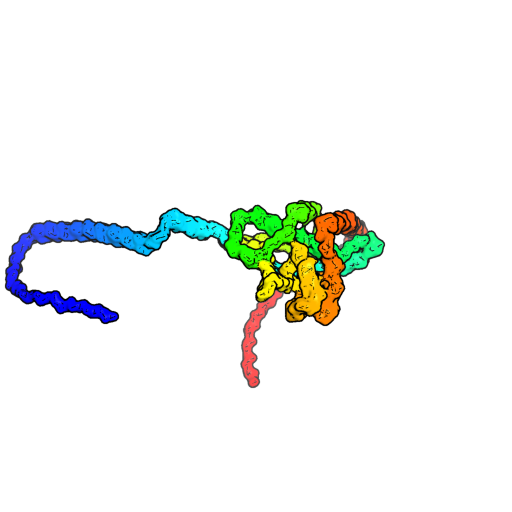77 -3.248 -4.448 1.00 89.19 166 ARG A O 1
ATOM 1312 N N . ILE A 1 167 ? -11.127 -3.507 -5.547 1.00 90.88 167 ILE A N 1
ATOM 1313 C CA . ILE A 1 167 ? -10.292 -3.673 -4.346 1.00 90.88 167 ILE A CA 1
ATOM 1314 C C . ILE A 1 167 ? -10.357 -2.421 -3.469 1.00 90.88 167 ILE A C 1
ATOM 1316 O O . ILE A 1 167 ? -10.658 -2.518 -2.283 1.00 90.88 167 ILE A O 1
ATOM 1320 N N . ILE A 1 168 ? -10.122 -1.241 -4.049 1.00 90.94 168 ILE A N 1
ATOM 1321 C CA . ILE A 1 168 ? -10.160 0.023 -3.310 1.00 90.94 168 ILE A CA 1
ATOM 1322 C C . ILE A 1 168 ? -11.578 0.279 -2.789 1.00 90.94 168 ILE A C 1
ATOM 1324 O O . ILE A 1 168 ? -11.741 0.629 -1.624 1.00 90.94 168 ILE A O 1
ATOM 1328 N N . ASN A 1 169 ? -12.619 0.059 -3.599 1.00 90.12 169 ASN A N 1
ATOM 1329 C CA . ASN A 1 169 ? -14.010 0.277 -3.197 1.00 90.12 169 ASN A CA 1
ATOM 1330 C C . ASN A 1 169 ? -14.468 -0.645 -2.068 1.00 90.12 169 ASN A C 1
ATOM 1332 O O . ASN A 1 169 ? -15.205 -0.177 -1.203 1.00 90.12 169 ASN A O 1
ATOM 1336 N N . ALA A 1 170 ? -13.972 -1.881 -2.023 1.00 90.12 170 ALA A N 1
ATOM 1337 C CA . ALA A 1 170 ? -14.254 -2.827 -0.949 1.00 90.12 170 ALA A CA 1
ATOM 1338 C C . ALA A 1 170 ? -13.670 -2.406 0.412 1.00 90.12 170 ALA A C 1
ATOM 1340 O O . ALA A 1 170 ? -14.154 -2.857 1.446 1.00 90.12 170 ALA A O 1
ATOM 1341 N N . VAL A 1 171 ? -12.657 -1.530 0.441 1.00 91.19 171 VAL A N 1
ATOM 1342 C CA . VAL A 1 171 ? -12.146 -0.965 1.698 1.00 91.19 171 VAL A CA 1
ATOM 1343 C C . VAL A 1 171 ? -13.139 0.069 2.218 1.00 91.19 171 VAL A C 1
ATOM 1345 O O . VAL A 1 171 ? -13.313 1.129 1.627 1.00 91.19 171 VAL A O 1
ATOM 1348 N N . GLY A 1 172 ? -13.791 -0.228 3.332 1.00 90.19 172 GLY A N 1
ATOM 1349 C CA . GLY A 1 172 ? -14.771 0.637 3.978 1.00 90.19 172 GLY A CA 1
ATOM 1350 C C . GLY A 1 172 ? -14.967 0.211 5.424 1.00 90.19 172 GLY A C 1
ATOM 1351 O O . GLY A 1 172 ? -14.440 -0.823 5.841 1.00 90.19 172 GLY A O 1
ATOM 1352 N N . TYR A 1 173 ? -15.705 1.004 6.198 1.00 89.81 173 TYR A N 1
ATOM 1353 C CA . TYR A 1 173 ? -16.124 0.551 7.518 1.00 89.81 173 TYR A CA 1
ATOM 1354 C C . TYR A 1 173 ? -17.285 -0.438 7.391 1.00 89.81 173 TYR A C 1
ATOM 1356 O O . TYR A 1 173 ? -18.150 -0.300 6.525 1.00 89.81 173 TYR A O 1
ATOM 1364 N N . VAL A 1 174 ? -17.318 -1.427 8.277 1.00 89.69 174 VAL A N 1
ATOM 1365 C CA . VAL A 1 174 ? -18.404 -2.408 8.356 1.00 89.69 174 VAL A CA 1
ATOM 1366 C C . VAL A 1 174 ? -19.141 -2.185 9.665 1.00 89.69 174 VAL A C 1
ATOM 1368 O O . VAL A 1 174 ? -18.530 -2.172 10.730 1.00 89.69 174 VAL A O 1
ATOM 1371 N N . LYS A 1 175 ? -20.457 -1.988 9.599 1.00 89.62 175 LYS A N 1
ATOM 1372 C CA . LYS A 1 175 ? -21.318 -1.976 10.785 1.00 89.62 175 LYS A CA 1
ATOM 1373 C C . LYS A 1 175 ? -21.872 -3.379 10.974 1.00 89.62 175 LYS A C 1
ATOM 1375 O O . LYS A 1 175 ? -22.498 -3.911 10.061 1.00 89.62 175 LYS A O 1
ATOM 1380 N N . TYR A 1 176 ? -21.613 -3.973 12.129 1.00 88.69 176 TYR A N 1
ATOM 1381 C CA . TYR A 1 176 ? -22.135 -5.287 12.481 1.00 88.69 176 TYR A CA 1
ATOM 1382 C C . TYR A 1 176 ? -22.482 -5.286 13.968 1.00 88.69 176 TYR A C 1
ATOM 1384 O O . TYR A 1 176 ? -21.619 -4.988 14.796 1.00 88.69 176 TYR A O 1
ATOM 1392 N N . GLU A 1 177 ? -23.747 -5.580 14.287 1.00 88.38 177 GLU A N 1
ATOM 1393 C CA . GLU A 1 177 ? -24.326 -5.371 15.624 1.00 88.38 177 GLU A CA 1
ATOM 1394 C C . GLU A 1 177 ? -24.094 -3.916 16.098 1.00 88.38 177 GLU A C 1
ATOM 1396 O O . GLU A 1 177 ? -24.187 -2.978 15.304 1.00 88.38 177 GLU A O 1
ATOM 1401 N N . ASP A 1 178 ? -23.734 -3.721 17.367 1.00 84.69 178 ASP A N 1
ATOM 1402 C CA . ASP A 1 178 ? -23.430 -2.417 17.971 1.00 84.69 178 ASP A CA 1
ATOM 1403 C C . ASP A 1 178 ? -21.948 -2.011 17.811 1.00 84.69 178 ASP A C 1
ATOM 1405 O O . ASP A 1 178 ? -21.387 -1.261 18.619 1.00 84.69 178 ASP A O 1
ATOM 1409 N N . LYS A 1 179 ? -21.266 -2.549 16.790 1.00 84.88 179 LYS A N 1
ATOM 1410 C CA . LYS A 1 179 ? -19.832 -2.337 16.549 1.00 84.88 179 LYS A CA 1
ATOM 1411 C C . LYS A 1 179 ? -19.581 -1.770 15.159 1.00 84.88 179 LYS A C 1
ATOM 1413 O O . LYS A 1 179 ? -20.210 -2.151 14.170 1.00 84.88 179 LYS A O 1
ATOM 1418 N N . ILE A 1 180 ? -18.600 -0.875 15.091 1.00 87.69 180 ILE A N 1
ATOM 1419 C CA . ILE A 1 180 ? -18.086 -0.332 13.834 1.00 87.69 180 ILE A CA 1
ATOM 1420 C C . ILE A 1 180 ? -16.692 -0.904 13.625 1.00 87.69 180 ILE A C 1
ATOM 1422 O O . ILE A 1 180 ? -15.798 -0.671 14.429 1.00 87.69 180 ILE A O 1
ATOM 1426 N N . TYR A 1 181 ? -16.492 -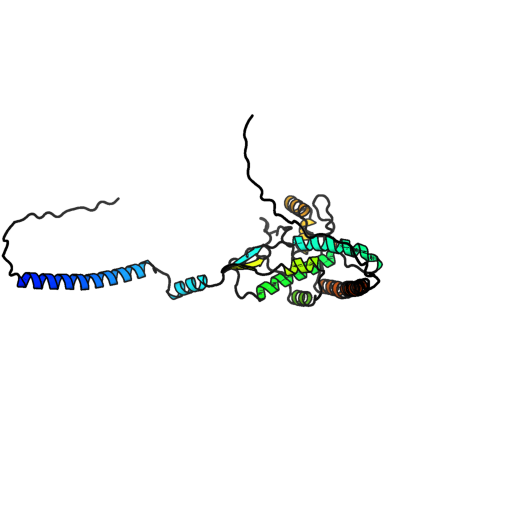1.629 12.536 1.00 88.44 181 TYR A N 1
ATOM 1427 C CA . TYR A 1 181 ? -15.191 -2.141 12.135 1.00 88.44 181 TYR A CA 1
ATOM 1428 C C . TYR A 1 181 ? -14.555 -1.158 11.163 1.00 88.44 181 TYR A C 1
ATOM 1430 O O . TYR A 1 181 ? -15.082 -0.937 10.076 1.00 88.44 181 TYR A O 1
ATOM 1438 N N . VAL A 1 182 ? -13.441 -0.551 11.559 1.00 90.19 182 VAL A N 1
ATOM 1439 C CA . VAL A 1 182 ? -12.744 0.478 10.783 1.00 90.19 182 VAL A CA 1
ATOM 1440 C C . VAL A 1 182 ? -11.497 -0.137 10.152 1.00 90.19 182 VAL A C 1
ATOM 1442 O O . VAL A 1 182 ? -10.680 -0.706 10.882 1.00 90.19 182 VAL A O 1
ATOM 1445 N N . PRO A 1 183 ? -11.312 -0.043 8.825 1.00 91.50 183 PRO A N 1
ATOM 1446 C CA . PRO A 1 183 ? -10.134 -0.591 8.175 1.00 91.50 183 PRO A CA 1
ATOM 1447 C C . PRO A 1 183 ? -8.888 0.183 8.606 1.00 91.50 183 PRO A C 1
ATOM 1449 O O . PRO A 1 183 ? -8.865 1.413 8.615 1.00 91.50 183 PRO A O 1
ATOM 1452 N N . ALA A 1 184 ? -7.835 -0.548 8.948 1.00 90.00 184 ALA A N 1
ATOM 1453 C CA . ALA A 1 184 ? -6.571 0.012 9.393 1.00 90.00 184 ALA A CA 1
ATOM 1454 C C . ALA A 1 184 ? -5.403 -0.822 8.861 1.00 90.00 184 ALA A C 1
ATOM 1456 O O . ALA A 1 184 ? -5.519 -2.031 8.666 1.00 90.00 184 ALA A O 1
ATOM 1457 N N . VAL A 1 185 ? -4.254 -0.184 8.648 1.00 90.44 185 VAL A N 1
ATOM 1458 C CA . VAL A 1 185 ? -3.001 -0.894 8.366 1.00 90.44 185 VAL A CA 1
ATOM 1459 C C . VAL A 1 185 ? -2.237 -1.029 9.673 1.00 90.44 185 VAL A C 1
ATOM 1461 O O . VAL A 1 185 ? -2.070 -0.046 10.395 1.00 90.44 185 VAL A O 1
ATOM 1464 N N . ALA A 1 186 ? -1.783 -2.237 9.997 1.00 88.94 186 ALA A N 1
ATOM 1465 C CA . ALA A 1 186 ? -1.037 -2.459 11.229 1.00 88.94 186 ALA A CA 1
ATOM 1466 C C . ALA A 1 186 ? 0.321 -1.730 11.195 1.00 88.94 186 ALA A C 1
ATOM 1468 O O . ALA A 1 186 ? 0.987 -1.678 10.156 1.00 88.94 186 ALA A O 1
ATOM 1469 N N . SER A 1 187 ? 0.746 -1.180 12.333 1.00 88.56 187 SER A N 1
ATOM 1470 C CA . SER A 1 187 ? 2.042 -0.510 12.477 1.00 88.56 187 SER A CA 1
ATOM 1471 C C . SER A 1 187 ? 3.190 -1.469 12.180 1.00 88.56 187 SER A C 1
ATOM 1473 O O . SER A 1 187 ? 3.103 -2.667 12.446 1.00 88.56 187 SER A O 1
ATOM 1475 N N . ASP A 1 188 ? 4.266 -0.984 11.574 1.00 89.44 188 ASP A N 1
ATOM 1476 C CA . ASP A 1 188 ? 5.403 -1.853 11.290 1.00 89.44 188 ASP A CA 1
ATOM 1477 C C . ASP A 1 188 ? 6.167 -2.165 12.590 1.00 89.44 188 ASP A C 1
ATOM 1479 O O . ASP A 1 188 ? 6.388 -1.258 13.398 1.00 89.44 188 ASP A O 1
ATOM 1483 N N . PRO A 1 189 ? 6.565 -3.429 12.826 1.00 91.75 189 PRO A N 1
ATOM 1484 C CA . PRO A 1 189 ? 7.327 -3.780 14.012 1.00 91.75 189 PRO A CA 1
ATOM 1485 C C . PRO A 1 189 ? 8.685 -3.079 13.996 1.00 91.75 189 PRO A C 1
ATOM 1487 O O . PRO A 1 189 ? 9.304 -2.907 12.946 1.00 91.75 189 PRO A O 1
ATOM 1490 N N . ILE A 1 190 ? 9.151 -2.696 15.179 1.00 91.81 190 ILE A N 1
ATOM 1491 C CA . ILE A 1 190 ? 10.451 -2.062 15.380 1.00 91.81 190 ILE A CA 1
ATOM 1492 C C . ILE A 1 190 ? 11.370 -3.097 16.025 1.00 91.81 190 ILE A C 1
ATOM 1494 O O . ILE A 1 190 ? 10.975 -3.779 16.972 1.00 91.81 190 ILE A O 1
ATOM 1498 N N . ASP A 1 191 ? 12.574 -3.258 15.484 1.00 90.44 191 ASP A N 1
ATOM 1499 C CA . ASP A 1 191 ? 13.572 -4.149 16.064 1.00 90.44 191 ASP A CA 1
ATOM 1500 C C . ASP A 1 191 ? 14.223 -3.554 17.329 1.00 90.44 191 ASP A C 1
ATOM 1502 O O . ASP A 1 191 ? 13.946 -2.429 17.748 1.00 90.44 191 ASP A O 1
ATOM 1506 N N . ARG A 1 192 ? 15.129 -4.315 17.955 1.00 89.75 192 ARG A N 1
ATOM 1507 C CA . ARG A 1 192 ? 15.853 -3.874 19.163 1.00 89.75 192 ARG A CA 1
ATOM 1508 C C . ARG A 1 192 ? 16.733 -2.637 18.935 1.00 89.75 192 ARG A C 1
ATOM 1510 O O . ARG A 1 192 ? 17.147 -2.014 19.906 1.00 89.75 192 ARG A O 1
ATOM 1517 N N . HIS A 1 193 ? 17.031 -2.301 17.683 1.00 89.31 193 HIS A N 1
ATOM 1518 C CA . HIS A 1 193 ? 17.874 -1.179 17.283 1.00 89.31 193 HIS A CA 1
ATOM 1519 C C . HIS A 1 193 ? 17.053 0.035 16.821 1.00 89.31 193 HIS A C 1
ATOM 1521 O O . HIS A 1 193 ? 17.626 1.011 16.342 1.00 89.31 193 HIS A O 1
ATOM 1527 N N . GLY A 1 194 ? 15.722 -0.001 16.953 1.00 87.88 194 GLY A N 1
ATOM 1528 C CA . GLY A 1 194 ? 14.858 1.091 16.506 1.00 87.88 194 GLY A CA 1
ATOM 1529 C C . GLY A 1 194 ? 14.596 1.094 14.995 1.00 87.88 194 GLY A C 1
ATOM 1530 O O . GLY A 1 194 ? 14.015 2.045 14.466 1.00 87.88 194 GLY A O 1
ATOM 1531 N N . VAL A 1 195 ? 15.005 0.051 14.270 1.00 89.94 195 VAL A N 1
ATOM 1532 C CA . VAL A 1 195 ? 14.799 -0.059 12.827 1.00 89.94 195 VAL A CA 1
ATOM 1533 C C . VAL A 1 195 ? 13.425 -0.663 12.564 1.00 89.94 195 VAL A C 1
ATOM 1535 O O . VAL A 1 195 ? 13.083 -1.738 13.053 1.00 89.94 195 VAL A O 1
ATOM 1538 N N . ILE A 1 196 ? 12.624 0.029 11.754 1.00 90.62 196 ILE A N 1
ATOM 1539 C CA . ILE A 1 196 ? 11.354 -0.504 11.267 1.00 90.62 196 ILE A CA 1
ATOM 1540 C C . ILE A 1 196 ? 11.614 -1.701 10.351 1.00 90.62 196 ILE A C 1
ATOM 1542 O O . ILE A 1 196 ? 12.333 -1.588 9.356 1.00 90.62 196 ILE A O 1
ATOM 1546 N N . ILE A 1 197 ? 10.970 -2.819 10.670 1.00 94.81 197 ILE A N 1
ATOM 1547 C CA . ILE A 1 197 ? 10.973 -4.052 9.894 1.00 94.81 197 ILE A CA 1
ATOM 1548 C C . ILE A 1 197 ? 9.791 -4.009 8.913 1.00 94.81 197 ILE A C 1
ATOM 1550 O O . ILE A 1 197 ? 8.637 -4.039 9.352 1.00 94.81 197 ILE A O 1
ATOM 1554 N N . PRO A 1 198 ? 10.036 -3.973 7.593 1.00 94.75 198 PRO A N 1
ATOM 1555 C CA . PRO A 1 198 ? 8.958 -3.955 6.617 1.00 94.75 198 PRO A CA 1
ATOM 1556 C C . PRO A 1 198 ? 8.175 -5.271 6.619 1.00 94.75 198 PRO A C 1
ATOM 1558 O O . PRO A 1 198 ? 8.744 -6.361 6.722 1.00 94.75 198 PRO A O 1
ATOM 1561 N N . ARG A 1 199 ? 6.854 -5.166 6.448 1.00 94.50 199 ARG A N 1
ATOM 1562 C CA . ARG A 1 199 ? 5.949 -6.308 6.290 1.00 94.50 199 ARG A CA 1
ATOM 1563 C C . ARG A 1 199 ? 5.320 -6.321 4.895 1.00 94.50 199 ARG A C 1
ATOM 1565 O O . ARG A 1 199 ? 4.828 -5.276 4.462 1.00 94.50 199 ARG A O 1
ATOM 1572 N N . PRO A 1 200 ? 5.296 -7.471 4.195 1.00 94.75 200 PRO A N 1
ATOM 1573 C CA . PRO A 1 200 ? 4.721 -7.557 2.852 1.00 94.75 200 PRO A CA 1
ATOM 1574 C C . PRO A 1 200 ? 3.217 -7.255 2.833 1.00 94.75 200 PRO A C 1
ATOM 1576 O O . PRO A 1 200 ? 2.665 -6.896 1.800 1.00 94.75 200 PRO A O 1
ATOM 1579 N N . GLU A 1 201 ? 2.528 -7.365 3.967 1.00 93.75 201 GLU A N 1
ATOM 1580 C CA . GLU A 1 201 ? 1.098 -7.101 4.059 1.00 93.75 201 GLU A CA 1
ATOM 1581 C C . GLU A 1 201 ? 0.758 -5.599 4.174 1.00 93.75 201 GLU A C 1
ATOM 1583 O O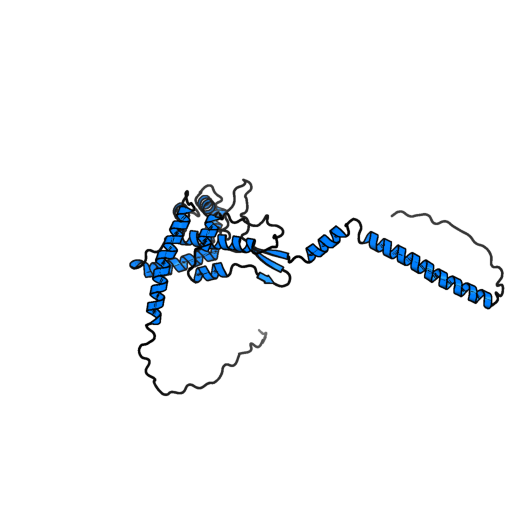 . GLU A 1 201 ? -0.375 -5.230 3.864 1.00 93.75 201 GLU A O 1
ATOM 1588 N N . ASN A 1 202 ? 1.720 -4.743 4.563 1.00 92.31 202 ASN A N 1
ATOM 1589 C CA . ASN A 1 202 ? 1.482 -3.376 5.065 1.00 92.31 202 ASN A CA 1
ATOM 1590 C C . ASN A 1 202 ? 2.190 -2.272 4.255 1.00 92.31 202 ASN A C 1
ATOM 1592 O O . ASN A 1 202 ? 2.598 -1.235 4.800 1.00 92.31 202 ASN A O 1
ATOM 1596 N N . ILE A 1 203 ? 2.364 -2.476 2.950 1.00 94.19 203 ILE A N 1
ATOM 1597 C CA . ILE A 1 203 ? 3.009 -1.471 2.101 1.00 94.19 203 ILE A CA 1
ATOM 1598 C C . ILE A 1 203 ? 2.039 -0.330 1.816 1.00 94.19 203 ILE A C 1
ATOM 1600 O O . ILE A 1 203 ? 1.004 -0.539 1.189 1.00 94.19 203 ILE A O 1
ATOM 1604 N N . LEU A 1 204 ? 2.420 0.873 2.232 1.00 94.06 204 LEU A N 1
ATOM 1605 C CA . LEU A 1 204 ? 1.769 2.138 1.891 1.00 94.06 204 LEU A CA 1
ATOM 1606 C C . LEU A 1 204 ? 2.699 2.988 1.028 1.00 94.06 204 LEU A C 1
ATOM 1608 O O . LEU A 1 204 ? 3.920 2.819 1.115 1.00 94.06 204 LEU A O 1
ATOM 1612 N N . LEU A 1 205 ? 2.150 3.927 0.250 1.00 93.38 205 LEU A N 1
ATOM 1613 C CA . LEU A 1 205 ? 2.952 4.820 -0.592 1.00 93.38 205 LEU A CA 1
ATOM 1614 C C . LEU A 1 205 ? 3.949 5.610 0.266 1.00 93.38 205 LEU A C 1
ATOM 1616 O O . LEU A 1 205 ? 5.135 5.651 -0.058 1.00 93.38 205 LEU A O 1
ATOM 1620 N N . SER A 1 206 ? 3.492 6.122 1.412 1.00 91.88 206 SER A N 1
ATOM 1621 C CA . SER A 1 206 ? 4.310 6.845 2.400 1.00 91.88 206 SER A CA 1
ATOM 1622 C C . SER A 1 206 ? 5.514 6.066 2.948 1.00 91.88 206 SER A C 1
ATOM 1624 O O . SER A 1 206 ? 6.494 6.657 3.393 1.00 91.88 206 SER A O 1
ATOM 1626 N N . THR A 1 207 ? 5.477 4.732 2.904 1.00 93.06 207 THR A N 1
ATOM 1627 C CA . THR A 1 207 ? 6.540 3.865 3.456 1.00 93.06 207 THR A CA 1
ATOM 1628 C C . THR A 1 207 ? 7.262 3.026 2.417 1.00 93.06 207 THR A C 1
ATOM 1630 O O . THR A 1 207 ? 8.210 2.308 2.749 1.00 93.06 207 THR A O 1
ATOM 1633 N N . LEU A 1 208 ? 6.844 3.121 1.155 1.00 95.19 208 LEU A N 1
ATOM 1634 C CA . LEU A 1 208 ? 7.380 2.306 0.076 1.00 95.19 208 LEU A CA 1
ATOM 1635 C C . LEU A 1 208 ? 8.883 2.534 -0.096 1.00 95.19 208 LEU A C 1
ATOM 1637 O O . LEU A 1 208 ? 9.621 1.561 -0.221 1.00 95.19 208 LEU A O 1
ATOM 1641 N N . ARG A 1 209 ? 9.355 3.789 -0.026 1.00 95.31 209 ARG A N 1
ATOM 1642 C CA . ARG A 1 209 ? 10.783 4.104 -0.198 1.00 95.31 209 ARG A CA 1
ATOM 1643 C C . ARG A 1 209 ? 11.652 3.431 0.862 1.00 95.31 209 ARG A C 1
ATOM 1645 O O . ARG A 1 209 ? 12.579 2.701 0.530 1.00 95.31 209 ARG A O 1
ATOM 1652 N N . ARG A 1 210 ? 11.287 3.601 2.132 1.00 94.75 210 ARG A N 1
ATOM 1653 C CA . ARG A 1 210 ? 11.977 2.957 3.256 1.00 94.75 210 ARG A CA 1
ATOM 1654 C C . ARG A 1 210 ? 11.954 1.431 3.142 1.00 94.75 210 ARG A C 1
ATOM 1656 O O . ARG A 1 210 ? 12.933 0.770 3.474 1.00 94.75 210 ARG A O 1
ATOM 1663 N N . THR A 1 211 ? 10.839 0.877 2.665 1.00 96.56 211 THR A N 1
ATOM 1664 C CA . THR A 1 211 ? 10.680 -0.567 2.459 1.00 96.56 211 THR A CA 1
ATOM 1665 C C . THR A 1 211 ? 11.664 -1.083 1.414 1.00 96.56 211 THR A C 1
ATOM 1667 O O . THR A 1 211 ? 12.417 -2.008 1.702 1.00 96.56 211 THR A O 1
ATOM 1670 N N . VAL A 1 212 ? 11.716 -0.470 0.226 1.00 97.50 212 VAL A N 1
ATOM 1671 C CA . VAL A 1 212 ? 12.630 -0.925 -0.835 1.00 97.50 212 VAL A CA 1
ATOM 1672 C C . VAL A 1 212 ? 14.098 -0.731 -0.456 1.00 97.50 212 VAL A C 1
ATOM 1674 O O . VAL A 1 212 ? 14.913 -1.593 -0.763 1.00 97.50 212 VAL A O 1
ATOM 1677 N N . GLU A 1 213 ? 14.432 0.328 0.287 1.00 97.31 213 GLU A N 1
ATOM 1678 C CA . GLU A 1 213 ? 15.787 0.539 0.813 1.00 97.31 213 GLU A CA 1
ATOM 1679 C C . GLU A 1 213 ? 16.208 -0.568 1.771 1.00 97.31 213 GLU A C 1
ATOM 1681 O O . GLU A 1 213 ? 17.283 -1.146 1.605 1.00 97.31 213 GLU A O 1
ATOM 1686 N N . TYR A 1 214 ? 15.343 -0.911 2.731 1.00 97.38 214 TYR A N 1
ATOM 1687 C CA . TYR A 1 214 ? 15.602 -1.998 3.671 1.00 97.38 214 TYR A CA 1
ATOM 1688 C C . TYR A 1 214 ? 15.850 -3.321 2.936 1.00 97.38 214 TYR A C 1
ATOM 1690 O O . TYR A 1 214 ? 16.781 -4.055 3.270 1.00 97.38 214 TYR A O 1
ATOM 1698 N N . LEU A 1 215 ? 15.034 -3.617 1.922 1.00 98.00 215 LEU A N 1
ATOM 1699 C CA . LEU A 1 215 ? 15.107 -4.863 1.155 1.00 98.00 215 LEU A CA 1
ATOM 1700 C C . LEU A 1 215 ? 16.310 -4.916 0.205 1.00 98.00 215 LEU A C 1
ATOM 1702 O O . LEU A 1 215 ? 16.819 -6.000 -0.064 1.00 98.00 215 LEU A O 1
ATOM 1706 N N . SER A 1 216 ? 16.782 -3.765 -0.277 1.00 98.12 216 SER A N 1
ATOM 1707 C CA . SER A 1 216 ? 17.987 -3.667 -1.113 1.00 98.12 216 SER A CA 1
ATOM 1708 C C . SER A 1 216 ? 19.297 -3.666 -0.323 1.00 98.12 216 SER A C 1
ATOM 1710 O O . SER A 1 216 ? 20.369 -3.833 -0.896 1.00 98.12 216 SER A O 1
ATOM 1712 N N . ASN A 1 217 ? 19.240 -3.462 0.996 1.00 97.38 217 ASN A N 1
ATOM 1713 C CA . ASN A 1 217 ? 20.435 -3.386 1.825 1.00 97.38 217 ASN A CA 1
ATOM 1714 C C . ASN A 1 217 ? 20.919 -4.799 2.212 1.00 97.38 217 ASN A C 1
ATOM 1716 O O . ASN A 1 217 ? 20.215 -5.479 2.963 1.00 97.38 217 ASN A O 1
ATOM 1720 N N . PRO A 1 218 ? 22.126 -5.239 1.801 1.00 97.38 218 PRO A N 1
ATOM 1721 C CA . PRO A 1 218 ? 22.655 -6.554 2.176 1.00 97.38 218 PRO A CA 1
ATOM 1722 C C . PRO A 1 218 ? 22.839 -6.712 3.693 1.00 97.38 218 PRO A C 1
ATOM 1724 O O . PRO A 1 218 ? 22.698 -7.818 4.217 1.00 97.38 218 PRO A O 1
ATOM 1727 N N . ASN A 1 219 ? 23.074 -5.605 4.406 1.00 96.56 219 ASN A N 1
ATOM 1728 C CA . ASN A 1 219 ? 23.277 -5.582 5.855 1.00 96.56 219 ASN A CA 1
ATOM 1729 C C . ASN A 1 219 ? 21.966 -5.646 6.658 1.00 96.56 219 ASN A C 1
ATOM 1731 O O . ASN A 1 219 ? 22.010 -5.716 7.884 1.00 96.56 219 ASN A O 1
ATOM 1735 N N . SER A 1 220 ? 20.794 -5.589 6.009 1.00 95.75 220 SER A N 1
ATOM 1736 C CA . SER A 1 220 ? 19.515 -5.760 6.708 1.00 95.75 220 SER A CA 1
ATOM 1737 C C . SER A 1 220 ? 19.286 -7.225 7.120 1.00 95.75 220 SER A C 1
ATOM 1739 O O . SER A 1 220 ? 20.084 -8.112 6.803 1.00 95.75 220 SER A O 1
ATOM 1741 N N . SER A 1 221 ? 18.207 -7.515 7.851 1.00 96.06 221 SER A N 1
ATOM 1742 C CA . SER A 1 221 ? 17.933 -8.884 8.302 1.00 96.06 221 SER A CA 1
ATOM 1743 C C . SER A 1 221 ? 17.602 -9.809 7.127 1.00 96.06 221 SER A C 1
ATOM 1745 O O . SER A 1 221 ? 16.570 -9.649 6.472 1.00 96.06 221 SER A O 1
ATOM 1747 N N . ALA A 1 222 ? 18.436 -10.830 6.905 1.00 96.81 222 ALA A N 1
ATOM 1748 C CA . ALA A 1 222 ? 18.223 -11.831 5.859 1.00 96.81 222 ALA A CA 1
ATOM 1749 C C . ALA A 1 222 ? 16.887 -12.579 6.020 1.00 96.81 222 ALA A C 1
ATOM 1751 O O . ALA A 1 222 ? 16.196 -12.826 5.036 1.00 96.81 222 ALA A O 1
ATOM 1752 N N . GLY A 1 223 ? 16.476 -12.879 7.259 1.00 97.12 223 GLY A N 1
ATOM 1753 C CA . GLY A 1 223 ? 15.192 -13.538 7.526 1.00 97.12 223 GLY A CA 1
ATOM 1754 C C . GLY A 1 223 ? 13.987 -12.671 7.148 1.00 97.12 223 GLY A C 1
ATOM 1755 O O . GLY A 1 223 ? 13.004 -13.177 6.610 1.00 97.12 223 GLY A O 1
ATOM 1756 N N . VAL A 1 224 ? 14.077 -11.355 7.371 1.00 96.50 224 VAL A N 1
ATOM 1757 C CA . VAL A 1 224 ? 13.039 -10.403 6.945 1.00 96.50 224 VAL A CA 1
ATOM 1758 C C . VAL A 1 224 ? 12.992 -10.322 5.425 1.00 96.50 224 VAL A C 1
ATOM 1760 O O . VAL A 1 224 ? 11.910 -10.419 4.851 1.00 96.50 224 VAL A O 1
ATOM 1763 N N . ARG A 1 225 ? 14.156 -10.188 4.777 1.00 97.62 225 ARG A N 1
ATOM 1764 C CA . ARG A 1 225 ? 14.261 -10.138 3.316 1.00 97.62 225 ARG A CA 1
ATOM 1765 C C . ARG A 1 225 ? 13.673 -11.381 2.650 1.00 97.62 225 ARG A C 1
ATOM 1767 O O . ARG A 1 225 ? 12.818 -11.236 1.785 1.00 97.62 225 ARG A O 1
ATOM 1774 N N . ARG A 1 226 ? 14.034 -12.579 3.120 1.00 98.12 226 ARG A N 1
ATOM 1775 C CA . ARG A 1 226 ? 13.492 -13.852 2.619 1.00 98.12 226 ARG A CA 1
ATOM 1776 C C . ARG A 1 226 ? 11.977 -13.942 2.772 1.00 98.12 226 ARG A C 1
ATOM 1778 O O . ARG A 1 226 ? 11.275 -14.183 1.796 1.00 98.12 226 ARG A O 1
ATOM 1785 N N . ARG A 1 227 ? 11.454 -13.667 3.975 1.00 97.00 227 ARG A N 1
ATOM 1786 C CA . ARG A 1 227 ? 10.000 -13.656 4.216 1.00 97.00 227 ARG A CA 1
ATOM 1787 C C . ARG A 1 227 ? 9.286 -12.693 3.266 1.00 97.00 227 ARG A C 1
ATOM 1789 O O . ARG A 1 227 ? 8.184 -12.985 2.797 1.00 97.00 227 ARG A O 1
ATOM 1796 N N . PHE A 1 228 ? 9.884 -11.527 3.029 1.00 97.25 228 PHE A N 1
ATOM 1797 C CA . PHE A 1 228 ? 9.322 -10.524 2.137 1.00 97.25 228 PHE A CA 1
ATOM 1798 C C . PHE A 1 228 ? 9.381 -10.971 0.676 1.00 97.25 228 PHE A C 1
ATOM 1800 O O . PHE A 1 228 ? 8.390 -10.806 -0.024 1.00 97.25 228 PHE A O 1
ATOM 1807 N N . HIS A 1 229 ? 10.490 -11.563 0.232 1.00 97.56 229 HIS A N 1
ATOM 1808 C CA . HIS A 1 229 ? 10.659 -12.111 -1.112 1.00 97.56 229 HIS A CA 1
ATOM 1809 C C . HIS A 1 229 ? 9.577 -13.160 -1.423 1.00 97.56 229 HIS A C 1
ATOM 1811 O O . HIS A 1 229 ? 8.865 -13.021 -2.416 1.00 97.56 229 HIS A O 1
ATOM 1817 N N . GLU A 1 230 ? 9.348 -14.116 -0.517 1.00 96.81 230 GLU A N 1
ATOM 1818 C CA . GLU A 1 230 ? 8.316 -15.160 -0.652 1.00 96.81 230 GLU A CA 1
ATOM 1819 C C . GLU A 1 230 ? 6.880 -14.609 -0.728 1.00 96.81 230 GLU A C 1
ATOM 1821 O O . GLU A 1 230 ? 5.991 -15.230 -1.308 1.00 96.81 230 GLU A O 1
ATOM 1826 N N . ASN A 1 231 ? 6.629 -13.437 -0.136 1.00 96.00 231 ASN A N 1
ATOM 1827 C CA . ASN A 1 231 ? 5.293 -12.843 -0.017 1.00 96.00 231 ASN A CA 1
ATOM 1828 C C . ASN A 1 231 ? 5.174 -11.485 -0.722 1.00 96.00 231 ASN A C 1
ATOM 1830 O O . ASN A 1 231 ? 4.259 -10.715 -0.419 1.00 96.00 231 ASN A O 1
ATOM 1834 N N . CYS A 1 232 ? 6.091 -11.183 -1.642 1.00 95.44 232 CYS A N 1
ATOM 1835 C CA . CYS A 1 232 ? 6.290 -9.842 -2.174 1.00 95.44 232 CYS A CA 1
ATOM 1836 C C . CYS A 1 232 ? 5.027 -9.322 -2.887 1.00 95.44 232 CYS A C 1
ATOM 1838 O O . CYS A 1 232 ? 4.599 -9.906 -3.883 1.00 95.44 232 CYS A O 1
ATOM 1840 N N . PRO A 1 233 ? 4.425 -8.206 -2.434 1.00 95.12 233 PRO A N 1
ATOM 1841 C CA . PRO A 1 233 ? 3.327 -7.563 -3.156 1.00 95.12 233 PRO A CA 1
ATOM 1842 C C . PRO A 1 233 ? 3.805 -6.594 -4.241 1.00 95.12 233 PRO A C 1
ATOM 1844 O O . PRO A 1 233 ? 2.974 -6.003 -4.921 1.00 95.12 233 PRO A O 1
ATOM 1847 N N . ILE A 1 234 ? 5.110 -6.334 -4.347 1.00 96.62 234 ILE A N 1
ATOM 1848 C CA . ILE A 1 234 ? 5.634 -5.298 -5.233 1.00 96.62 234 ILE A CA 1
ATOM 1849 C C . ILE A 1 234 ? 5.731 -5.884 -6.646 1.00 96.62 234 ILE A C 1
ATOM 1851 O O . ILE A 1 234 ? 6.549 -6.778 -6.880 1.00 96.62 234 ILE A O 1
ATOM 1855 N N . PRO A 1 235 ? 4.922 -5.393 -7.597 1.00 94.69 235 PRO A N 1
ATOM 1856 C CA . PRO A 1 235 ? 4.910 -5.936 -8.944 1.00 94.69 235 PRO A CA 1
ATOM 1857 C C . PRO A 1 235 ? 6.236 -5.578 -9.639 1.00 94.69 235 PRO A C 1
ATOM 1859 O O . PRO A 1 235 ? 6.667 -4.427 -9.590 1.00 94.69 235 PRO A O 1
ATOM 1862 N N . GLY A 1 236 ? 6.887 -6.560 -10.274 1.00 94.44 236 GLY A N 1
ATOM 1863 C CA . GLY A 1 236 ? 8.159 -6.365 -10.991 1.00 94.44 236 GLY A CA 1
ATOM 1864 C C . GLY A 1 236 ? 9.406 -6.261 -10.100 1.00 94.44 236 GLY A C 1
ATOM 1865 O O . GLY A 1 236 ? 10.453 -5.823 -10.565 1.00 94.44 236 GLY A O 1
ATOM 1866 N N . ALA A 1 237 ? 9.323 -6.627 -8.819 1.00 97.19 237 ALA A N 1
ATOM 1867 C CA . ALA A 1 237 ? 10.502 -6.676 -7.954 1.00 97.19 237 ALA A CA 1
ATOM 1868 C C . ALA A 1 237 ? 11.527 -7.710 -8.457 1.00 97.19 237 ALA A C 1
ATOM 1870 O O . ALA A 1 237 ? 11.177 -8.868 -8.685 1.00 97.19 237 ALA A O 1
ATOM 1871 N N . ILE A 1 238 ? 12.785 -7.288 -8.605 1.00 97.88 238 ILE A N 1
ATOM 1872 C CA . ILE A 1 238 ? 13.898 -8.131 -9.057 1.00 97.88 238 ILE A CA 1
ATOM 1873 C C . ILE A 1 238 ? 14.759 -8.481 -7.848 1.00 97.88 238 ILE A C 1
ATOM 1875 O O . ILE A 1 238 ? 15.196 -7.592 -7.118 1.00 97.88 238 ILE A O 1
ATOM 1879 N N . TRP A 1 239 ? 15.023 -9.769 -7.652 1.00 98.25 239 TRP A N 1
ATOM 1880 C CA . TRP A 1 239 ? 15.740 -10.286 -6.489 1.00 98.25 239 TRP A CA 1
ATOM 1881 C C . TRP A 1 239 ? 17.013 -11.022 -6.909 1.00 98.25 239 TRP A C 1
ATOM 1883 O O . TRP A 1 239 ? 17.014 -11.741 -7.905 1.00 98.25 239 TRP A O 1
ATOM 1893 N N . ALA A 1 240 ? 18.075 -10.873 -6.120 1.00 97.94 240 ALA A N 1
ATOM 1894 C CA . ALA A 1 240 ? 19.262 -11.726 -6.156 1.00 97.94 240 ALA A CA 1
ATOM 1895 C C . ALA A 1 240 ? 19.659 -12.045 -4.712 1.00 97.94 240 ALA A C 1
ATOM 1897 O O . ALA A 1 240 ? 19.834 -11.122 -3.921 1.00 97.94 240 ALA A O 1
ATOM 1898 N N . ASP A 1 241 ? 19.725 -13.328 -4.351 1.00 96.56 241 ASP A N 1
ATOM 1899 C CA . ASP A 1 241 ? 20.031 -13.792 -2.987 1.00 96.56 241 ASP A CA 1
ATOM 1900 C C . ASP A 1 241 ? 19.176 -13.122 -1.892 1.00 96.56 241 ASP A C 1
ATOM 1902 O O . ASP A 1 241 ? 19.678 -12.608 -0.891 1.00 96.56 241 ASP A O 1
ATOM 1906 N N . ASP A 1 242 ? 17.855 -13.085 -2.103 1.00 98.06 242 ASP A N 1
ATOM 1907 C CA . ASP A 1 242 ? 16.881 -12.385 -1.251 1.00 98.06 242 ASP A CA 1
ATOM 1908 C C . ASP A 1 242 ? 17.113 -10.857 -1.142 1.00 98.06 242 ASP A C 1
ATOM 1910 O O . ASP A 1 242 ? 16.466 -10.191 -0.341 1.00 98.06 242 ASP A O 1
ATOM 1914 N N . ILE A 1 243 ? 17.999 -10.251 -1.940 1.00 98.19 243 ILE A N 1
ATOM 1915 C CA . ILE A 1 243 ? 18.256 -8.801 -1.956 1.00 98.19 243 ILE A CA 1
ATOM 1916 C C . ILE A 1 243 ? 17.561 -8.160 -3.158 1.00 98.19 243 ILE A C 1
ATOM 1918 O O . ILE A 1 243 ? 17.746 -8.588 -4.300 1.00 98.19 243 ILE A O 1
ATOM 1922 N N . LEU A 1 244 ? 16.788 -7.102 -2.902 1.00 98.44 244 LEU A N 1
ATOM 1923 C CA . LEU A 1 244 ? 16.085 -6.342 -3.936 1.00 98.44 244 LEU A CA 1
ATOM 1924 C C . LEU A 1 244 ? 17.072 -5.525 -4.788 1.00 98.44 244 LEU A C 1
ATOM 1926 O O . LEU A 1 244 ? 17.800 -4.688 -4.259 1.00 98.44 244 LEU A O 1
ATOM 1930 N N . GLN A 1 245 ? 17.051 -5.725 -6.106 1.00 98.50 245 GLN A N 1
ATOM 1931 C CA . GLN A 1 245 ? 18.028 -5.155 -7.044 1.00 98.50 245 GLN A CA 1
ATOM 1932 C C . GLN A 1 245 ? 17.579 -3.845 -7.701 1.00 98.50 245 GLN A C 1
ATOM 1934 O O . GLN A 1 245 ? 18.413 -3.052 -8.127 1.00 98.50 245 GLN A O 1
ATOM 1939 N N . ASN A 1 246 ? 16.273 -3.584 -7.767 1.00 97.88 246 ASN A N 1
ATOM 1940 C CA . ASN A 1 246 ? 15.706 -2.433 -8.477 1.00 97.88 246 ASN A CA 1
ATOM 1941 C C . ASN A 1 246 ? 14.931 -1.442 -7.575 1.00 97.88 246 ASN A C 1
ATOM 1943 O O . ASN A 1 246 ? 13.834 -1.003 -7.939 1.00 97.88 246 ASN A O 1
ATOM 1947 N N . PRO A 1 247 ? 15.465 -1.032 -6.403 1.00 97.94 247 PRO A N 1
ATOM 1948 C CA . PRO A 1 247 ? 14.732 -0.176 -5.467 1.00 97.94 247 PRO A CA 1
ATOM 1949 C C . PRO A 1 247 ? 14.375 1.193 -6.066 1.00 97.94 247 PRO A C 1
ATOM 1951 O O . PRO A 1 247 ? 13.285 1.713 -5.825 1.00 97.94 247 PRO A O 1
ATOM 1954 N N . ASP A 1 248 ? 15.271 1.772 -6.871 1.00 97.44 248 ASP A N 1
ATOM 1955 C CA . ASP A 1 248 ? 15.101 3.110 -7.448 1.00 97.44 248 ASP A CA 1
ATOM 1956 C C . ASP A 1 248 ? 14.116 3.128 -8.635 1.00 97.44 248 ASP A C 1
ATOM 1958 O O . ASP A 1 248 ? 13.484 4.155 -8.886 1.00 97.44 248 ASP A O 1
ATOM 1962 N N . GLU A 1 249 ? 13.900 1.992 -9.309 1.00 95.81 249 GLU A N 1
ATOM 1963 C CA . GLU A 1 249 ? 12.829 1.844 -10.308 1.00 95.81 249 GLU A CA 1
ATOM 1964 C C . GLU A 1 249 ? 11.445 1.783 -9.640 1.00 95.81 249 GLU A C 1
ATOM 1966 O O . GLU A 1 249 ? 10.487 2.446 -10.070 1.00 95.81 249 GLU A O 1
ATOM 1971 N N . ILE A 1 250 ? 11.358 1.012 -8.548 1.00 96.69 250 ILE A N 1
ATOM 1972 C CA . ILE A 1 250 ? 10.130 0.810 -7.773 1.00 96.69 250 ILE A CA 1
ATOM 1973 C C . ILE A 1 250 ? 9.705 2.103 -7.074 1.00 96.69 250 ILE A C 1
ATOM 1975 O O . ILE A 1 250 ? 8.524 2.459 -7.099 1.00 96.69 250 ILE A O 1
ATOM 1979 N N . MET A 1 251 ? 10.638 2.830 -6.460 1.00 96.12 251 MET A N 1
ATOM 1980 C CA . MET A 1 251 ? 10.357 4.090 -5.773 1.00 96.12 251 MET A CA 1
ATOM 1981 C C . MET A 1 251 ? 11.585 5.006 -5.812 1.00 96.12 251 MET A C 1
ATOM 1983 O O . MET A 1 251 ? 12.479 4.825 -4.994 1.00 96.12 251 MET A O 1
ATOM 1987 N N . PRO A 1 252 ? 11.649 6.004 -6.708 1.00 94.44 252 PRO A N 1
ATOM 1988 C CA . PRO A 1 252 ? 12.791 6.915 -6.797 1.00 94.44 252 PRO A CA 1
ATOM 1989 C C . PRO A 1 252 ? 13.095 7.637 -5.473 1.00 94.44 252 PRO A C 1
ATOM 1991 O O . PRO A 1 252 ? 12.181 7.968 -4.720 1.00 94.44 252 PRO A O 1
ATOM 1994 N N . ARG A 1 253 ? 14.373 7.938 -5.199 1.00 91.38 253 ARG A N 1
ATOM 1995 C CA . ARG A 1 253 ? 14.799 8.626 -3.956 1.00 91.38 253 ARG A CA 1
ATOM 1996 C C . ARG A 1 253 ? 14.148 9.996 -3.769 1.00 91.38 253 ARG A C 1
ATOM 1998 O O . ARG A 1 253 ? 13.742 10.337 -2.667 1.00 91.38 253 ARG A O 1
ATOM 2005 N N . ASN A 1 254 ? 14.000 10.739 -4.862 1.00 88.19 254 ASN A N 1
ATOM 2006 C CA . ASN A 1 254 ? 13.418 12.083 -4.875 1.00 88.19 254 ASN A CA 1
ATOM 2007 C C . ASN A 1 254 ? 11.968 12.050 -5.375 1.00 88.19 254 ASN A C 1
ATOM 2009 O O . ASN A 1 254 ? 11.555 12.910 -6.149 1.00 88.19 254 ASN A O 1
ATOM 2013 N N . TYR A 1 255 ? 11.222 11.001 -5.022 1.00 87.19 255 TYR A N 1
ATOM 2014 C CA . TYR A 1 255 ? 9.821 10.903 -5.404 1.00 87.19 255 TYR A CA 1
ATOM 2015 C C . TYR A 1 255 ? 8.998 11.904 -4.598 1.00 87.19 255 TYR A C 1
ATOM 2017 O O . TYR A 1 255 ? 8.785 11.729 -3.399 1.00 87.19 255 TYR A O 1
ATOM 2025 N N . ASP A 1 256 ? 8.546 12.950 -5.274 1.00 84.00 256 ASP A N 1
ATOM 2026 C CA . ASP A 1 256 ? 7.780 14.033 -4.686 1.00 84.00 256 ASP A CA 1
ATOM 2027 C C . ASP A 1 256 ? 6.334 14.053 -5.198 1.00 84.00 256 ASP A C 1
ATOM 2029 O O . ASP A 1 256 ? 5.877 13.221 -5.993 1.00 84.00 256 ASP A O 1
ATOM 2033 N N . MET A 1 257 ? 5.595 15.050 -4.725 1.00 77.69 257 MET A N 1
ATOM 2034 C CA . MET A 1 257 ? 4.220 15.276 -5.141 1.00 77.69 257 MET A CA 1
ATOM 2035 C C . MET A 1 257 ? 4.072 15.577 -6.626 1.00 77.69 257 MET A C 1
ATOM 2037 O O . MET A 1 257 ? 3.100 15.151 -7.253 1.00 77.69 257 MET A O 1
ATOM 2041 N N . VAL A 1 258 ? 5.045 16.274 -7.207 1.00 83.50 258 VAL A N 1
ATOM 2042 C CA . VAL A 1 258 ? 5.045 16.610 -8.629 1.00 83.50 258 VAL A CA 1
ATOM 2043 C C . VAL A 1 258 ? 5.169 15.339 -9.467 1.00 83.50 258 VAL A C 1
ATOM 2045 O O . VAL A 1 258 ? 4.457 15.185 -10.462 1.00 83.50 258 VAL A O 1
ATOM 2048 N N . ALA A 1 259 ? 6.015 14.394 -9.051 1.00 84.00 259 ALA A N 1
ATOM 2049 C CA . ALA A 1 259 ? 6.138 13.092 -9.688 1.00 84.00 259 ALA A CA 1
ATOM 2050 C C . ALA A 1 259 ? 4.818 12.312 -9.625 1.00 84.00 259 ALA A C 1
ATOM 2052 O O . ALA A 1 259 ? 4.362 11.814 -10.657 1.00 84.00 259 ALA A O 1
ATOM 2053 N N . LEU A 1 260 ? 4.164 12.259 -8.458 1.00 82.25 260 LEU A N 1
ATOM 2054 C CA . LEU A 1 260 ? 2.865 11.595 -8.306 1.00 82.25 260 LEU A CA 1
ATOM 2055 C C . LEU A 1 260 ? 1.795 12.218 -9.211 1.00 82.25 260 LEU A C 1
ATOM 2057 O O . LEU A 1 260 ? 1.128 11.495 -9.950 1.00 82.25 260 LEU A O 1
ATOM 2061 N N . LEU A 1 261 ? 1.668 13.547 -9.207 1.00 80.88 261 LEU A N 1
ATOM 2062 C CA . LEU A 1 261 ? 0.723 14.278 -10.055 1.00 80.88 261 LEU A CA 1
ATOM 2063 C C . LEU A 1 261 ? 0.979 14.040 -11.543 1.00 80.88 261 LEU A C 1
ATOM 2065 O O . LEU A 1 261 ? 0.040 13.823 -12.305 1.00 80.88 261 LEU A O 1
ATOM 2069 N N . ARG A 1 262 ? 2.246 14.011 -11.966 1.00 83.19 262 ARG A N 1
ATOM 2070 C CA . ARG A 1 262 ? 2.608 13.699 -13.352 1.00 83.19 262 ARG A CA 1
ATOM 2071 C C . ARG A 1 262 ? 2.135 12.302 -13.751 1.00 83.19 262 ARG A C 1
ATOM 2073 O O . ARG A 1 262 ? 1.586 12.135 -14.841 1.00 83.19 262 ARG A O 1
ATOM 2080 N N . PHE A 1 263 ? 2.318 11.309 -12.880 1.00 81.12 263 PHE A N 1
ATOM 2081 C CA . PHE A 1 263 ? 1.844 9.949 -13.139 1.00 81.12 263 PHE A CA 1
ATOM 2082 C C . PHE A 1 263 ? 0.318 9.863 -13.150 1.00 81.12 263 PHE A C 1
ATOM 2084 O O . PHE A 1 263 ? -0.236 9.220 -14.038 1.00 81.12 263 PHE A O 1
ATOM 2091 N N . LEU A 1 264 ? -0.355 10.566 -12.238 1.00 77.19 264 LEU A N 1
ATOM 2092 C CA . LEU A 1 264 ? -1.811 10.687 -12.212 1.00 77.19 264 LEU A CA 1
ATOM 2093 C C . LEU A 1 264 ? -2.358 11.294 -13.508 1.00 77.19 264 LEU A C 1
ATOM 2095 O O . LEU A 1 264 ? -3.246 10.717 -14.130 1.00 77.19 264 LEU A O 1
ATOM 2099 N N . MET A 1 265 ? -1.788 12.406 -13.976 1.00 75.31 265 MET A N 1
ATOM 2100 C CA . MET A 1 265 ? -2.211 13.042 -15.226 1.00 75.31 265 MET A CA 1
ATOM 2101 C C . MET A 1 265 ? -1.952 12.161 -16.449 1.00 75.31 265 MET A C 1
ATOM 2103 O O . MET A 1 265 ? -2.805 12.082 -17.333 1.00 75.31 265 MET A O 1
ATOM 2107 N N . MET A 1 266 ? -0.807 11.474 -16.511 1.00 76.19 266 MET A N 1
ATOM 2108 C CA . MET A 1 266 ? -0.535 10.505 -17.580 1.00 76.19 266 MET A CA 1
ATOM 2109 C C . MET A 1 266 ? -1.555 9.366 -17.587 1.00 76.19 266 MET A C 1
ATOM 2111 O O . MET A 1 266 ? -2.002 8.952 -18.655 1.00 76.19 266 MET A O 1
ATOM 2115 N N . PHE A 1 267 ? -1.914 8.871 -16.403 1.00 70.50 267 PHE A N 1
ATOM 2116 C CA . PHE A 1 267 ? -2.880 7.796 -16.245 1.00 70.50 267 PHE A CA 1
ATOM 2117 C C . PHE A 1 267 ? -4.276 8.232 -16.703 1.00 70.50 267 PHE A C 1
ATOM 2119 O O . PHE A 1 267 ? -4.884 7.565 -17.539 1.00 70.50 267 PHE A O 1
ATOM 2126 N N . LEU A 1 268 ? -4.741 9.393 -16.231 1.00 68.81 268 LEU A N 1
ATOM 2127 C CA . LEU A 1 268 ? -6.042 9.951 -16.589 1.00 68.81 268 LEU A CA 1
ATOM 2128 C C . LEU A 1 268 ? -6.127 10.260 -18.089 1.00 68.81 268 LEU A C 1
ATOM 2130 O O . LEU A 1 268 ? -7.018 9.780 -18.771 1.00 68.81 268 LEU A O 1
ATOM 2134 N N . THR A 1 269 ? -5.186 11.013 -18.650 1.00 68.12 269 THR A N 1
ATOM 2135 C CA . THR A 1 269 ? -5.322 11.489 -20.039 1.00 68.12 269 THR A CA 1
ATOM 2136 C C . THR A 1 269 ? -5.244 10.379 -21.088 1.00 68.12 269 THR A C 1
ATOM 2138 O O . THR A 1 269 ? -5.925 10.466 -22.106 1.00 68.12 269 THR A O 1
ATOM 2141 N N . LYS A 1 270 ? -4.435 9.333 -20.869 1.00 66.88 270 LYS A N 1
ATOM 2142 C CA . LYS A 1 270 ? -4.147 8.331 -21.912 1.00 66.88 270 LYS A CA 1
ATOM 2143 C C . LYS A 1 270 ? -4.925 7.034 -21.767 1.00 66.88 270 LYS A C 1
ATOM 2145 O O . LYS A 1 270 ? -5.371 6.489 -22.772 1.00 66.88 270 LYS A O 1
ATOM 2150 N N . LEU A 1 271 ? -5.098 6.539 -20.541 1.00 64.50 271 LEU A N 1
ATOM 2151 C CA . LEU A 1 271 ? -5.817 5.285 -20.326 1.00 64.50 271 LEU A CA 1
ATOM 2152 C C . LEU A 1 271 ? -7.328 5.482 -20.503 1.00 64.50 271 LEU A C 1
ATOM 2154 O O . LEU A 1 271 ? -7.984 4.645 -21.114 1.00 64.50 271 LEU A O 1
ATOM 2158 N N . ILE A 1 272 ? -7.867 6.611 -20.025 1.00 63.41 272 ILE A N 1
ATOM 2159 C CA . ILE A 1 272 ? -9.295 6.938 -20.154 1.00 63.41 272 ILE A CA 1
ATOM 2160 C C . ILE A 1 272 ? -9.679 7.103 -21.621 1.00 63.41 272 ILE A C 1
ATOM 2162 O O . ILE A 1 272 ? -10.653 6.498 -22.054 1.00 63.41 272 ILE A O 1
ATOM 2166 N N . ALA A 1 273 ? -8.903 7.877 -22.387 1.00 62.78 273 ALA A N 1
ATOM 2167 C CA . ALA A 1 273 ? -9.183 8.106 -23.802 1.00 62.78 273 ALA A CA 1
ATOM 2168 C C . ALA A 1 273 ? -9.315 6.781 -24.566 1.00 62.78 273 ALA A C 1
ATOM 2170 O O . ALA A 1 273 ? -10.223 6.623 -25.372 1.00 62.78 273 ALA A O 1
ATOM 2171 N N . HIS A 1 274 ? -8.469 5.796 -24.257 1.00 65.56 274 HIS A N 1
ATOM 2172 C CA . HIS A 1 274 ? -8.529 4.509 -24.935 1.00 65.56 274 HIS A CA 1
ATOM 2173 C C . HIS A 1 274 ? -9.631 3.578 -24.411 1.00 65.56 274 HIS A C 1
ATOM 2175 O O . HIS A 1 274 ? -10.287 2.916 -25.208 1.00 65.56 274 HIS A O 1
ATOM 2181 N N . LEU A 1 275 ? -9.882 3.541 -23.097 1.00 64.19 275 LEU A N 1
ATOM 2182 C CA . LEU A 1 275 ? -10.989 2.751 -22.539 1.00 64.19 275 LEU A CA 1
ATOM 2183 C C . LEU A 1 275 ? -12.360 3.259 -23.011 1.00 64.19 275 LEU A C 1
ATOM 2185 O O . LEU A 1 275 ? -13.265 2.454 -23.208 1.00 64.19 275 LEU A O 1
ATOM 2189 N N . ILE A 1 276 ? -12.508 4.571 -23.219 1.00 63.69 276 ILE A N 1
ATOM 2190 C CA . ILE A 1 276 ? -13.713 5.158 -23.822 1.00 63.69 276 ILE A CA 1
ATOM 2191 C C . ILE A 1 276 ? -13.828 4.726 -25.291 1.00 63.69 276 ILE A C 1
ATOM 2193 O O . ILE A 1 276 ? -14.853 4.170 -25.670 1.00 63.69 276 ILE A O 1
ATOM 2197 N N . LEU A 1 277 ? -12.755 4.860 -26.082 1.00 61.91 277 LEU A N 1
ATOM 2198 C CA . LEU A 1 277 ? -12.752 4.452 -27.496 1.00 61.91 277 LEU A CA 1
ATOM 2199 C C . LEU A 1 277 ? -13.045 2.952 -27.706 1.00 61.91 277 LEU A C 1
ATOM 2201 O O . LEU A 1 277 ? -13.657 2.573 -28.705 1.00 61.91 277 LEU A O 1
ATOM 2205 N N . GLN A 1 278 ? -12.639 2.083 -26.775 1.00 63.28 278 GLN A N 1
ATOM 2206 C CA . GLN A 1 278 ? -12.960 0.652 -26.846 1.00 63.28 278 GLN A CA 1
ATOM 2207 C C . GLN A 1 278 ? -14.412 0.325 -26.490 1.00 63.28 278 GLN A C 1
ATOM 2209 O O . GLN A 1 278 ? -14.974 -0.641 -27.009 1.00 63.28 278 GLN A O 1
ATOM 2214 N N . LYS A 1 279 ? -15.041 1.121 -25.619 1.00 60.31 279 LYS A N 1
ATOM 2215 C CA . LYS A 1 279 ? -16.454 0.934 -25.286 1.00 60.31 279 LYS A CA 1
ATOM 2216 C C . LYS A 1 279 ? -17.349 1.260 -26.484 1.00 60.31 279 LYS A C 1
ATOM 2218 O O . LYS A 1 279 ? -18.297 0.525 -26.725 1.00 60.31 279 LYS A O 1
ATOM 2223 N N . ASP A 1 280 ? -16.983 2.275 -27.264 1.00 57.34 280 ASP A N 1
ATOM 2224 C CA . ASP A 1 280 ? -17.746 2.688 -28.448 1.00 57.34 280 ASP A CA 1
ATOM 2225 C C . ASP A 1 280 ? -17.590 1.699 -29.620 1.00 57.34 280 ASP A C 1
ATOM 2227 O O . ASP A 1 280 ? -18.540 1.424 -30.348 1.00 57.34 280 ASP A O 1
ATOM 2231 N N . THR A 1 281 ? -16.418 1.074 -29.772 1.00 56.84 281 THR A N 1
ATOM 2232 C CA . THR A 1 281 ? -16.172 0.078 -30.839 1.00 56.84 281 THR A CA 1
ATOM 2233 C C . THR A 1 281 ? -16.774 -1.299 -30.554 1.00 56.84 281 THR A C 1
ATOM 2235 O O . THR A 1 281 ? -16.985 -2.078 -31.481 1.00 56.84 281 THR A O 1
ATOM 2238 N N . THR A 1 282 ? -17.079 -1.611 -29.292 1.00 54.44 282 THR A N 1
ATOM 2239 C CA . THR A 1 282 ? -17.734 -2.872 -28.903 1.00 54.44 282 THR A CA 1
ATOM 2240 C C . THR A 1 282 ? -19.255 -2.756 -28.787 1.00 54.44 282 THR A C 1
ATOM 2242 O O . THR A 1 282 ? -19.931 -3.780 -28.841 1.00 54.44 282 THR A O 1
ATOM 2245 N N . SER A 1 283 ? -19.821 -1.546 -28.690 1.00 53.16 283 SER A N 1
ATOM 2246 C CA . SER A 1 283 ? -21.277 -1.348 -28.746 1.00 53.16 283 SER A CA 1
ATOM 2247 C C . SER A 1 283 ? -21.861 -1.439 -30.161 1.00 53.16 283 SER A C 1
ATOM 2249 O O . SER A 1 283 ? -23.011 -1.849 -30.298 1.00 53.16 283 SER A O 1
ATOM 2251 N N . ASP A 1 284 ? -21.077 -1.153 -31.206 1.00 50.06 284 ASP A N 1
ATOM 2252 C CA . ASP A 1 284 ? -21.567 -1.133 -32.597 1.00 50.06 284 ASP A CA 1
ATOM 2253 C C . ASP A 1 284 ? -21.456 -2.479 -33.339 1.00 50.06 284 ASP A C 1
ATOM 2255 O O . ASP A 1 284 ? -22.041 -2.648 -34.408 1.00 50.06 284 ASP A O 1
ATOM 2259 N N . SER A 1 285 ? -20.774 -3.485 -32.779 1.00 49.56 285 SER A N 1
ATOM 2260 C CA . SER A 1 285 ? -20.616 -4.804 -33.421 1.00 49.56 285 SER A CA 1
ATOM 2261 C C . SER A 1 285 ? -21.706 -5.830 -33.070 1.00 49.56 285 SER A C 1
ATOM 2263 O O . SER A 1 285 ? -21.618 -6.978 -33.498 1.00 49.56 285 SER A O 1
ATOM 2265 N N . SER A 1 286 ? -22.765 -5.433 -32.350 1.00 46.94 286 SER A N 1
ATOM 2266 C CA . SER A 1 286 ? -23.906 -6.310 -32.011 1.00 46.94 286 SER A CA 1
ATOM 2267 C C . SER A 1 286 ? -25.169 -6.096 -32.864 1.00 46.94 286 SER A C 1
ATOM 2269 O O . SER A 1 286 ? -26.204 -6.696 -32.590 1.00 46.94 286 SER A O 1
ATOM 2271 N N . LEU A 1 287 ? -25.094 -5.285 -33.928 1.00 47.34 287 LEU A N 1
ATOM 2272 C CA . LEU A 1 287 ? -26.240 -4.931 -34.785 1.00 47.34 287 LEU A CA 1
ATOM 2273 C C . LEU A 1 287 ? -26.096 -5.366 -36.254 1.00 47.34 287 LEU A C 1
ATOM 2275 O O . LEU A 1 287 ? -26.671 -4.745 -37.145 1.00 47.34 287 LEU A O 1
ATOM 2279 N N . THR A 1 288 ? -25.374 -6.459 -36.523 1.00 47.94 288 THR A N 1
ATOM 2280 C CA . THR A 1 288 ? -25.435 -7.120 -37.839 1.00 47.94 288 THR A CA 1
ATOM 2281 C C . THR A 1 288 ? -25.863 -8.581 -37.709 1.00 47.94 288 THR A C 1
ATOM 2283 O O . THR A 1 288 ? -25.157 -9.413 -37.153 1.00 47.94 288 THR A O 1
ATOM 2286 N N . ASP A 1 289 ? -27.065 -8.836 -38.230 1.00 47.03 289 ASP A N 1
ATOM 2287 C CA . ASP A 1 289 ? -27.576 -10.108 -38.744 1.00 47.03 289 ASP A CA 1
ATOM 2288 C C . ASP A 1 289 ? -27.551 -11.342 -37.829 1.00 47.03 289 ASP A C 1
ATOM 2290 O O . ASP A 1 289 ? -26.784 -12.283 -38.022 1.00 47.03 289 ASP A O 1
ATOM 2294 N N . ILE A 1 290 ? -28.554 -11.433 -36.952 1.00 41.41 290 ILE A N 1
ATOM 2295 C CA . ILE A 1 290 ? -29.177 -12.726 -36.646 1.00 41.41 290 ILE A CA 1
ATOM 2296 C C . ILE A 1 290 ? -30.569 -12.707 -37.276 1.00 41.41 290 ILE A C 1
ATOM 2298 O O . ILE A 1 290 ? -31.507 -12.097 -36.764 1.00 41.41 290 ILE A O 1
ATOM 2302 N N . ARG A 1 291 ? -30.681 -13.352 -38.442 1.00 40.12 291 ARG A N 1
ATOM 2303 C CA . ARG A 1 291 ? -31.971 -13.703 -39.042 1.00 40.12 291 ARG A CA 1
ATOM 2304 C C . ARG A 1 291 ? -32.750 -14.584 -38.057 1.00 40.12 291 ARG A C 1
ATOM 2306 O O . ARG A 1 291 ? -32.142 -15.488 -37.481 1.00 40.12 291 ARG A O 1
ATOM 2313 N N . PRO A 1 292 ? -34.069 -14.392 -37.901 1.00 36.09 292 PRO A N 1
ATOM 2314 C CA . PRO A 1 292 ? -34.882 -15.315 -37.130 1.00 36.09 292 PRO A CA 1
ATOM 2315 C C . PRO A 1 292 ? -34.910 -16.652 -37.877 1.00 36.09 292 PRO A C 1
ATOM 2317 O O . PRO A 1 292 ? -35.479 -16.760 -38.962 1.00 36.09 292 PRO A O 1
ATOM 2320 N N . THR A 1 293 ? -34.234 -17.651 -37.319 1.00 39.28 293 THR A N 1
ATOM 2321 C CA . THR A 1 293 ? -34.509 -19.052 -37.627 1.00 39.28 293 THR A CA 1
ATOM 2322 C C . THR A 1 293 ? -35.650 -19.451 -36.709 1.00 39.28 293 THR A C 1
ATOM 2324 O O . THR A 1 293 ? -35.524 -19.451 -35.488 1.00 39.28 293 THR A O 1
ATOM 2327 N N . THR A 1 294 ? -36.810 -19.625 -37.326 1.00 47.25 294 THR A N 1
ATOM 2328 C CA . THR A 1 294 ? -37.962 -20.295 -36.744 1.00 47.25 294 THR A CA 1
ATOM 2329 C C . THR A 1 294 ? -37.608 -21.752 -36.474 1.00 47.25 294 THR A C 1
ATOM 2331 O O . THR A 1 294 ? -36.934 -22.367 -37.299 1.00 47.25 294 THR A O 1
ATOM 2334 N N . ASP A 1 295 ? -38.139 -22.242 -35.358 1.00 43.12 295 ASP A N 1
ATOM 2335 C CA . ASP A 1 295 ? -38.376 -23.647 -35.033 1.00 43.12 295 ASP A CA 1
ATOM 2336 C C . ASP A 1 295 ? -37.124 -24.489 -34.733 1.00 43.12 295 ASP A C 1
ATOM 2338 O O . ASP A 1 295 ? -36.332 -24.815 -35.609 1.00 43.12 295 ASP A O 1
ATOM 2342 N N . ASP A 1 296 ? -36.933 -24.823 -33.454 1.00 40.94 296 ASP A N 1
ATOM 2343 C CA . ASP A 1 296 ? -37.058 -26.217 -33.017 1.00 40.94 296 ASP A CA 1
ATOM 2344 C C . ASP A 1 296 ? -36.992 -26.321 -31.483 1.00 40.94 296 ASP A C 1
ATOM 2346 O O . ASP A 1 296 ? -36.224 -25.640 -30.797 1.00 40.94 296 ASP A O 1
ATOM 2350 N N . ASP A 1 297 ? -37.882 -27.169 -30.981 1.00 52.00 297 ASP A N 1
ATOM 2351 C CA . ASP A 1 297 ? -38.229 -27.449 -29.595 1.00 52.00 297 ASP A CA 1
ATOM 2352 C C . ASP A 1 297 ? -37.028 -27.794 -28.701 1.00 52.00 297 ASP A C 1
ATOM 2354 O O . ASP A 1 297 ? -36.197 -28.636 -29.044 1.00 52.00 297 ASP A O 1
ATOM 2358 N N . PHE A 1 298 ? -36.984 -27.216 -27.496 1.00 41.47 298 PHE A N 1
ATOM 2359 C CA . PHE A 1 298 ? -36.207 -27.785 -26.396 1.00 41.47 298 PHE A CA 1
ATOM 2360 C C . PHE A 1 298 ? -37.004 -27.737 -25.096 1.00 41.47 298 PHE A C 1
ATOM 2362 O O . PHE A 1 298 ? -37.277 -26.673 -24.540 1.00 41.47 298 PHE A O 1
ATOM 2369 N N . ASP A 1 299 ? -37.374 -28.940 -24.670 1.00 44.06 299 ASP A N 1
ATOM 2370 C CA . ASP A 1 299 ? -38.161 -29.274 -23.497 1.00 44.06 299 ASP A CA 1
ATOM 2371 C C . ASP A 1 299 ? -37.581 -28.706 -22.193 1.00 44.06 299 ASP A C 1
ATOM 2373 O O . ASP A 1 299 ? -36.424 -28.939 -21.825 1.00 44.06 299 ASP A O 1
ATOM 2377 N N . ASP A 1 300 ? -38.454 -28.017 -21.462 1.00 49.81 300 ASP A N 1
ATOM 2378 C CA . ASP A 1 300 ? -38.372 -27.809 -20.022 1.00 49.81 300 ASP A CA 1
ATOM 2379 C C . ASP A 1 300 ? -38.546 -29.165 -19.326 1.00 49.81 300 ASP A C 1
ATOM 2381 O O . ASP A 1 300 ? -39.662 -29.674 -19.264 1.00 49.81 300 ASP A O 1
ATOM 2385 N N . ASP A 1 301 ? -37.480 -29.743 -18.762 1.00 42.41 301 ASP A N 1
ATOM 2386 C CA . ASP A 1 301 ? -37.636 -30.593 -17.580 1.00 42.41 301 ASP A CA 1
ATOM 2387 C C . ASP A 1 301 ? -36.328 -30.909 -16.831 1.00 42.41 301 ASP A C 1
ATOM 2389 O O . ASP A 1 301 ? -35.303 -31.293 -17.389 1.00 42.41 301 ASP A O 1
ATOM 2393 N N . ASN A 1 302 ? -36.455 -30.876 -15.501 1.00 40.09 302 ASN A N 1
ATOM 2394 C CA . ASN A 1 302 ? -35.594 -31.474 -14.473 1.00 40.09 302 ASN A CA 1
ATOM 2395 C C . ASN A 1 302 ? -34.277 -30.785 -14.071 1.00 40.09 302 ASN A C 1
ATOM 2397 O O . ASN A 1 302 ? -33.177 -31.228 -14.397 1.00 40.09 302 ASN A O 1
ATOM 2401 N N . PHE A 1 303 ? -34.391 -29.877 -13.096 1.00 35.69 303 PHE A N 1
ATOM 2402 C CA . PHE A 1 303 ? -33.359 -29.693 -12.070 1.00 35.69 303 PHE A CA 1
ATOM 2403 C C . PHE A 1 303 ? -33.880 -30.191 -10.708 1.00 35.69 303 PHE A C 1
ATOM 2405 O O . PHE A 1 303 ? -34.581 -29.482 -9.988 1.00 35.69 303 PHE A O 1
ATOM 2412 N N . LYS A 1 304 ? -33.554 -31.442 -10.349 1.00 39.88 304 LYS A N 1
ATOM 2413 C CA . LYS A 1 304 ? -33.728 -31.979 -8.986 1.00 39.88 304 LYS A CA 1
ATOM 2414 C C . LYS A 1 304 ? -32.436 -31.784 -8.181 1.00 39.88 304 LYS A C 1
ATOM 2416 O O . LYS A 1 304 ? -31.373 -32.159 -8.671 1.00 39.88 304 LYS A O 1
ATOM 2421 N N . PRO A 1 305 ? -32.498 -31.289 -6.933 1.00 37.94 305 PRO A N 1
ATOM 2422 C CA . PRO A 1 305 ? -31.339 -31.239 -6.051 1.00 37.94 305 PRO A CA 1
ATOM 2423 C C . PRO A 1 305 ? -31.071 -32.619 -5.430 1.00 37.94 305 PRO A C 1
ATOM 2425 O O . PRO A 1 305 ? -31.934 -33.203 -4.774 1.00 37.94 305 PRO A O 1
ATOM 2428 N N . THR A 1 306 ? -29.861 -33.142 -5.622 1.00 42.59 306 THR A N 1
ATOM 2429 C CA . THR A 1 306 ? -29.366 -34.352 -4.952 1.00 42.59 306 THR A CA 1
ATOM 2430 C C . THR A 1 306 ? -29.091 -34.082 -3.475 1.00 42.59 306 THR A C 1
ATOM 2432 O O . THR A 1 306 ? -28.205 -33.304 -3.123 1.00 42.59 306 THR A O 1
ATOM 2435 N N . THR A 1 307 ? -29.835 -34.771 -2.614 1.00 39.75 307 THR A N 1
ATOM 2436 C CA . THR A 1 307 ? -29.555 -34.951 -1.191 1.00 39.75 307 THR A CA 1
ATOM 2437 C C . THR A 1 307 ? -28.425 -35.967 -1.012 1.00 39.75 307 THR A C 1
ATOM 2439 O O . THR A 1 307 ? -28.486 -37.087 -1.514 1.00 39.75 307 THR A O 1
ATOM 2442 N N . THR A 1 308 ? -27.375 -35.596 -0.283 1.00 43.34 308 THR A N 1
ATOM 2443 C CA . THR A 1 308 ? -26.323 -36.518 0.153 1.00 43.34 308 THR A CA 1
ATOM 2444 C C . THR A 1 308 ? -26.775 -37.248 1.418 1.00 43.34 308 THR A C 1
ATOM 2446 O O . THR A 1 308 ? -26.884 -36.661 2.493 1.00 43.34 308 THR A O 1
ATOM 2449 N N . SER A 1 309 ? -27.060 -38.546 1.287 1.00 44.22 309 SER A N 1
ATOM 2450 C CA . SER A 1 309 ? -27.312 -39.448 2.410 1.00 44.22 309 SER A CA 1
ATOM 2451 C C . SER A 1 309 ? -26.002 -39.996 2.971 1.00 44.22 309 SER A C 1
ATOM 2453 O O . SER A 1 309 ? -25.176 -40.549 2.243 1.00 44.22 309 SER A O 1
ATOM 2455 N N . SER A 1 310 ? -25.861 -39.891 4.286 1.00 46.44 310 SER A N 1
ATOM 2456 C CA . SER A 1 310 ? -24.938 -40.656 5.112 1.00 46.44 310 SER A CA 1
ATOM 2457 C C . SER A 1 310 ? -25.209 -42.163 5.009 1.00 46.44 310 SER A C 1
ATOM 2459 O O . SER A 1 310 ? -26.354 -42.607 5.022 1.00 46.44 310 SER A O 1
ATOM 2461 N N . GLY A 1 311 ? -24.145 -42.965 4.954 1.00 42.34 311 GLY A N 1
ATOM 2462 C CA . GLY A 1 311 ? -24.231 -44.423 5.001 1.00 42.34 311 GLY A CA 1
ATOM 2463 C C . GLY A 1 311 ? -22.887 -45.028 5.381 1.00 42.34 311 GLY A C 1
ATOM 2464 O O . GLY A 1 311 ? -21.954 -45.015 4.587 1.00 42.34 311 GLY A O 1
ATOM 2465 N N . GLY A 1 312 ? -22.790 -45.504 6.622 1.00 42.69 312 GLY A N 1
ATOM 2466 C CA . GLY A 1 312 ? -21.657 -46.276 7.121 1.00 42.69 312 GLY A CA 1
ATOM 2467 C C . GLY A 1 312 ? -21.733 -47.767 6.774 1.00 42.69 312 GLY A C 1
ATOM 2468 O O . GLY A 1 312 ? -22.768 -48.282 6.362 1.00 42.69 312 GLY A O 1
ATOM 2469 N N . GLY A 1 313 ? -20.613 -48.447 7.015 1.00 39.53 313 GLY A N 1
ATOM 2470 C CA . GLY A 1 313 ? -20.398 -49.902 6.951 1.00 39.53 313 GLY A CA 1
ATOM 2471 C C . GLY A 1 313 ? -18.905 -50.124 6.683 1.00 39.53 313 GLY A C 1
ATOM 2472 O O . GLY A 1 313 ? -18.420 -49.676 5.656 1.00 39.53 313 GLY A O 1
ATOM 2473 N N . SER A 1 314 ? -18.040 -50.535 7.616 1.00 44.94 314 SER A N 1
ATOM 2474 C CA . SER A 1 314 ? -17.989 -51.705 8.512 1.00 44.94 314 SER A CA 1
ATOM 2475 C C . SER A 1 314 ? -17.841 -53.051 7.791 1.00 44.94 314 SER A C 1
ATOM 2477 O O . SER A 1 314 ? -18.736 -53.449 7.049 1.00 44.94 314 SER A O 1
ATOM 2479 N N . LYS A 1 315 ? -16.755 -53.754 8.172 1.00 51.97 315 LYS A N 1
ATOM 2480 C CA . LYS A 1 315 ? -16.267 -55.106 7.804 1.00 51.97 315 LYS A CA 1
ATOM 2481 C C . LYS A 1 315 ? -15.506 -55.133 6.468 1.00 51.97 315 LYS A C 1
ATOM 2483 O O . LYS A 1 315 ? -16.031 -54.671 5.467 1.00 51.97 315 LYS A O 1
ATOM 2488 N N . LEU A 1 316 ? -14.260 -55.606 6.382 1.00 50.00 316 LEU A N 1
ATOM 2489 C CA . LEU A 1 316 ? -13.549 -56.686 7.092 1.00 50.00 316 LEU A CA 1
ATOM 2490 C C . LEU A 1 316 ? -12.199 -56.260 7.682 1.00 50.00 316 LEU A C 1
ATOM 2492 O O . LEU A 1 316 ? -11.528 -55.416 7.052 1.00 50.00 316 LEU A O 1
#

Sequence (316 aa):
METLPNENASSSQQRGRGRQSRGRQIYQRGRVTTMRRTKGADAMAILQEKIREKMYVGSNEEDALSRLSEQQTLKAITLSITTRGIGFGICHLTFISISYHENIRVPSMYAMYRVFLGLLEAKLESIKADLPVVPRLTEHIKQPGVTSDMLRAAQSVTIVPEPIRRIINAVGYVKYEDKIYVPAVASDPIDRHGVIIPRPENILLSTLRRTVEYLSNPNSSAGVRRRFHENCPIPGAIWADDILQNPDEIMPRNYDMVALLRFLMMFLTKLIAHLILQKDTTSDSSLTDIRPTTDDDFDDDNFKPTTTSSGGGSKL

Radius of gyration: 38.46 Å; chains: 1; bounding box: 80×74×128 Å

Foldseek 3Di:
DDDDDDDDDDDDDDDDPDPDDPVVVVVVVVVVVVCCVVVVVVVVVVVVVVVVCVVDVPQDPVNVVVVVVVVLPLAEAEDAAFPLLLLVLLLVVVVVVVVVVVPFDDDDSLLSSLLLLLLLLLLLVVQVVPDPDDHPPCVFFDRRPADPLSNVLSVPQPDDPDSSCVVSVVQHWDDDDSHIYRYTHTAFDADPVRQGQDDQGRDHSNCLLVNLVLQQDPPHDLVSLVNCVVSPSQHPFDDDSSHTDPSCVNPNPPDDPVNSSVSSCSCVPTVVVVVVVVVVVVVPVPPDDDDDDDDDDDDDDDDDDDDDDDDDDDDD

pLDDT: mean 75.22, std 18.33, range [35.69, 98.5]

Secondary structure (DSSP, 8-state):
--PPP----------------HHHHHHHHHHHHHHHHHHHHHHHHHHHHHHHHHHTTT--HHHHHHHHHHHHS-EEEEEE--SHHHHHHHHHHHHHHHTTTTTS-PPPHHHHHHHHHHHHHHHHHHHHHT--SPPS-GGGBPPP---HHHHHHHHT-----HHHHHHHHH-S-EEETTEEEEEEPBPPPB-TTS-B---TT---HHHHHHHHHHHH-TTS-HHHHHHHHHT--STT--EETTEES-HHHHS-TT--HHHHHHHHHHHHHHHHHHHHHHHHHHHGGG-S---------------PPPP---------